Protein AF-A0A5P8WJ81-F1 (afdb_monomer)

Organism: NCBI:txid2653204

Mean predicted aligned error: 10.26 Å

InterPro domains:
  IPR011010 DNA breaking-rejoining enzyme, catalytic core [SSF56349] (66-176)

Foldseek 3Di:
DDDDDDDDDPPLPCPADDLPDQKDFQSNLVADDDPPDPDRIDGLVLQDDPLLSSLLSVVLSVVSVVRPDHPVLNVLLSVLNSLLSVQCCVPPVPDDPQNLALVSLVVSLVVCVVDDLVSSQSSLVSVVVSQVVCCVVVVDNDDPCSDDPVSRDDDDPDDPDDDDPVNVVVVVVVVVVD

Structure (mmCIF, N/CA/C/O backbone):
data_AF-A0A5P8WJ81-F1
#
_entry.id   AF-A0A5P8WJ81-F1
#
loop_
_atom_site.group_PDB
_atom_site.id
_atom_site.type_symbol
_atom_site.label_atom_id
_atom_site.label_alt_id
_atom_site.label_comp_id
_atom_site.label_asym_id
_atom_site.label_entity_id
_atom_site.label_seq_id
_atom_site.pdbx_PDB_ins_code
_atom_site.Cartn_x
_atom_site.Cartn_y
_atom_site.Cartn_z
_atom_site.occupancy
_atom_site.B_iso_or_equiv
_atom_site.auth_seq_id
_atom_site.auth_comp_id
_atom_site.auth_asym_id
_atom_site.auth_atom_id
_atom_site.pdbx_PDB_model_num
ATOM 1 N N . MET A 1 1 ? 57.249 -9.062 -24.973 1.00 36.06 1 MET A N 1
ATOM 2 C CA . MET A 1 1 ? 56.249 -8.240 -25.686 1.00 36.06 1 MET A CA 1
ATOM 3 C C . MET A 1 1 ? 54.893 -8.861 -25.374 1.00 36.06 1 MET A C 1
ATOM 5 O O . MET A 1 1 ? 54.518 -9.829 -26.015 1.00 36.06 1 MET A O 1
ATOM 9 N N . PHE A 1 2 ? 54.262 -8.447 -24.271 1.00 34.97 2 PHE A N 1
ATOM 10 C CA . PHE A 1 2 ? 53.068 -9.109 -23.732 1.00 34.97 2 PHE A CA 1
ATOM 11 C C . PHE A 1 2 ? 51.822 -8.299 -24.086 1.00 34.97 2 PHE A C 1
ATOM 13 O O . PHE A 1 2 ? 51.673 -7.152 -23.674 1.00 34.97 2 PHE A O 1
ATOM 20 N N . THR A 1 3 ? 50.957 -8.906 -24.890 1.00 36.38 3 THR A N 1
ATOM 21 C CA . THR A 1 3 ? 49.630 -8.415 -25.256 1.00 36.38 3 THR A CA 1
ATOM 22 C C . THR A 1 3 ? 48.696 -8.500 -24.050 1.00 36.38 3 THR A C 1
ATOM 24 O O . THR A 1 3 ? 48.378 -9.596 -23.589 1.00 36.38 3 THR A O 1
ATOM 27 N N . PHE A 1 4 ? 48.239 -7.352 -23.548 1.00 34.81 4 PHE A N 1
ATOM 28 C CA . PHE A 1 4 ? 47.121 -7.291 -22.611 1.00 34.81 4 PHE A CA 1
ATOM 29 C C . PHE A 1 4 ? 45.829 -7.615 -23.364 1.00 34.81 4 PHE A C 1
ATOM 31 O O . PHE A 1 4 ? 45.329 -6.804 -24.140 1.00 34.81 4 PHE A O 1
ATOM 38 N N . GLY A 1 5 ? 45.304 -8.820 -23.142 1.00 33.69 5 GLY A N 1
ATOM 39 C CA . GLY A 1 5 ? 43.947 -9.175 -23.533 1.00 33.69 5 GLY A CA 1
ATOM 40 C C . GLY A 1 5 ? 42.957 -8.354 -22.713 1.00 33.69 5 GLY A C 1
ATOM 41 O O . GLY A 1 5 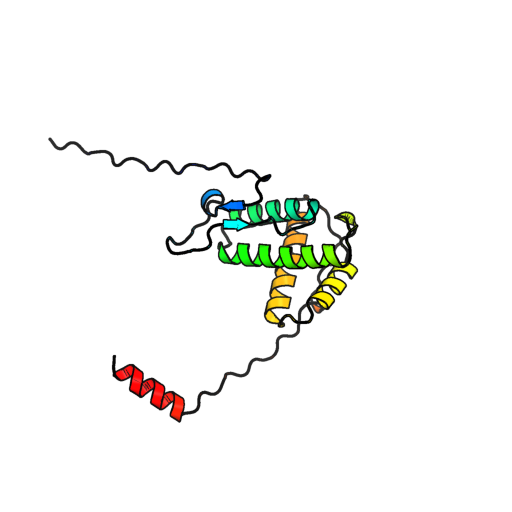? 42.832 -8.548 -21.503 1.00 33.69 5 GLY A O 1
ATOM 42 N N . SER A 1 6 ? 42.281 -7.415 -23.369 1.00 37.66 6 SER A N 1
ATOM 43 C CA . SER A 1 6 ? 41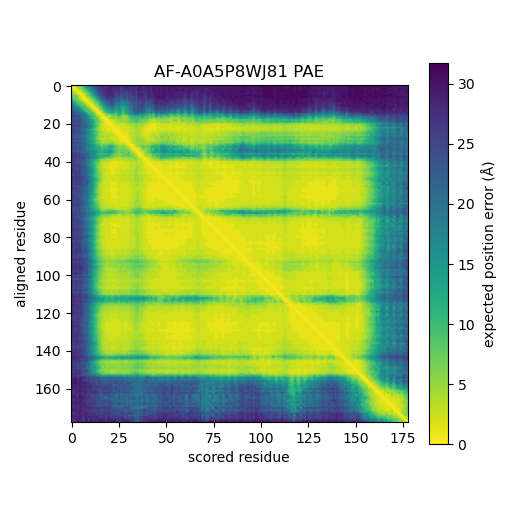.163 -6.669 -22.805 1.00 37.66 6 SER A CA 1
ATOM 44 C C . SER A 1 6 ? 40.056 -7.644 -22.400 1.00 37.66 6 SER A C 1
ATOM 46 O O . SER A 1 6 ? 39.468 -8.318 -23.243 1.00 37.66 6 SER A O 1
ATOM 48 N N . GLN A 1 7 ? 39.785 -7.727 -21.099 1.00 35.91 7 GLN A N 1
ATOM 49 C CA . GLN A 1 7 ? 38.588 -8.382 -20.575 1.00 35.91 7 GLN A CA 1
ATOM 50 C C . GLN A 1 7 ? 37.354 -7.650 -21.130 1.0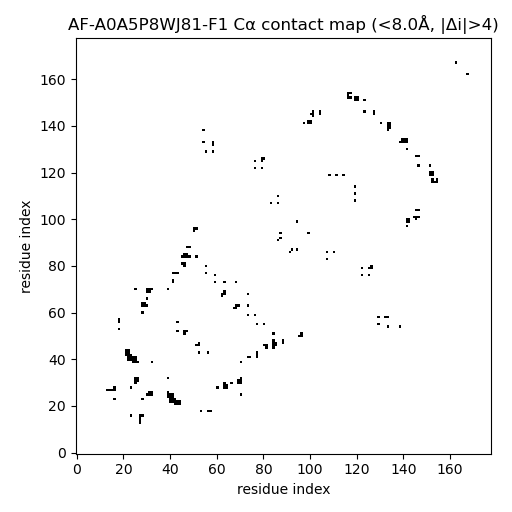0 35.91 7 GLN A C 1
ATOM 52 O O . GLN A 1 7 ? 37.335 -6.415 -21.099 1.00 35.91 7 GLN A O 1
ATOM 57 N N . PRO A 1 8 ? 36.336 -8.353 -21.655 1.00 37.53 8 PRO A N 1
ATOM 58 C CA . PRO A 1 8 ? 35.163 -7.697 -22.203 1.00 37.53 8 PRO A CA 1
ATOM 59 C C . PRO A 1 8 ? 34.405 -6.996 -21.073 1.00 37.53 8 PRO A C 1
ATOM 61 O O . PRO A 1 8 ? 34.017 -7.611 -20.079 1.00 37.53 8 PRO A O 1
ATOM 64 N N . TYR A 1 9 ? 34.198 -5.689 -21.231 1.00 36.31 9 TYR A N 1
ATOM 65 C CA . TYR A 1 9 ? 33.253 -4.936 -20.421 1.00 36.31 9 TYR A CA 1
ATOM 66 C C . TYR A 1 9 ? 31.881 -5.596 -20.578 1.00 36.31 9 TYR A C 1
ATOM 68 O O . TYR A 1 9 ? 31.295 -5.575 -21.660 1.00 36.31 9 TYR A O 1
ATOM 76 N N . ASN A 1 10 ? 31.382 -6.211 -19.504 1.00 34.62 10 ASN A N 1
ATOM 77 C CA . ASN A 1 10 ? 30.009 -6.691 -19.442 1.00 34.62 10 ASN A CA 1
ATOM 78 C C . ASN A 1 10 ? 29.085 -5.484 -19.627 1.00 34.62 10 ASN A C 1
ATOM 80 O O . ASN A 1 10 ? 28.892 -4.689 -18.706 1.00 34.62 10 ASN A O 1
ATOM 84 N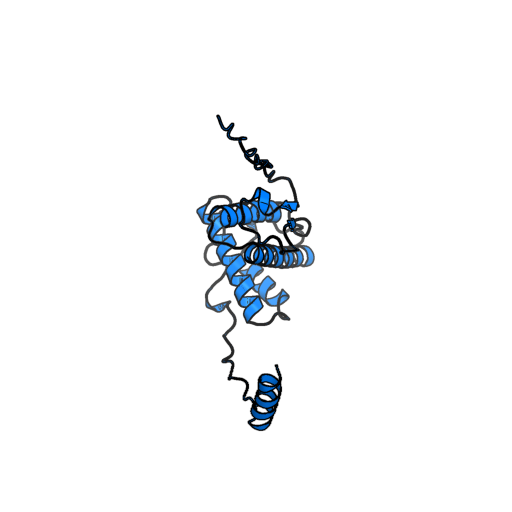 N . TYR A 1 11 ? 28.538 -5.335 -20.832 1.00 38.72 11 TYR A N 1
ATOM 85 C CA . TYR A 1 11 ? 27.450 -4.411 -21.096 1.00 38.72 11 TYR A CA 1
ATOM 86 C C . TYR A 1 11 ? 26.270 -4.842 -20.229 1.00 38.72 11 TYR A C 1
ATOM 88 O O . TYR A 1 11 ? 25.603 -5.839 -20.502 1.00 38.72 11 TYR A O 1
ATOM 96 N N . VAL A 1 12 ? 26.034 -4.103 -19.146 1.00 43.81 12 VAL A N 1
ATOM 97 C CA . VAL A 1 12 ? 24.796 -4.206 -18.379 1.00 43.81 12 VAL A CA 1
ATOM 98 C C . VAL A 1 12 ? 23.693 -3.798 -19.346 1.00 43.81 12 VAL A C 1
ATOM 100 O O . VAL A 1 12 ? 23.570 -2.616 -19.677 1.00 43.81 12 VAL A O 1
ATOM 103 N N . HIS A 1 13 ? 22.947 -4.778 -19.861 1.00 41.50 13 HIS A N 1
ATOM 104 C CA . HIS A 1 13 ? 21.726 -4.525 -20.612 1.00 41.50 13 HIS A CA 1
ATOM 105 C C . HIS A 1 13 ? 20.869 -3.581 -19.768 1.00 41.50 13 HIS A C 1
ATOM 107 O O . HIS A 1 13 ? 20.311 -3.981 -18.746 1.00 41.50 13 HIS A O 1
ATOM 113 N N . HIS A 1 14 ? 20.798 -2.312 -20.173 1.00 44.16 14 HIS A N 1
ATOM 114 C CA . HIS A 1 14 ? 19.806 -1.376 -19.671 1.00 44.16 14 HIS A CA 1
ATOM 115 C C . HIS A 1 14 ? 18.464 -1.848 -20.221 1.00 44.16 14 HIS A C 1
ATOM 117 O O . HIS A 1 14 ? 17.978 -1.358 -21.236 1.00 44.16 14 HIS A O 1
ATOM 123 N N . ASN A 1 15 ? 17.903 -2.873 -19.586 1.00 55.03 15 ASN A N 1
ATOM 124 C CA . ASN A 1 15 ? 16.527 -3.264 -19.805 1.00 55.03 15 ASN A CA 1
ATOM 125 C C . ASN A 1 15 ? 15.679 -2.074 -19.362 1.00 55.03 15 ASN A C 1
ATOM 127 O O . ASN A 1 15 ? 15.545 -1.805 -18.167 1.00 55.03 15 ASN A O 1
ATOM 131 N N . PHE A 1 16 ? 15.186 -1.319 -20.340 1.00 58.72 16 PHE A N 1
ATOM 132 C CA . PHE A 1 16 ? 14.310 -0.187 -20.105 1.00 58.72 16 PHE A CA 1
ATOM 133 C C . PHE A 1 16 ? 13.053 -0.702 -19.409 1.00 58.72 16 PHE A C 1
ATOM 135 O O . PHE A 1 16 ? 12.377 -1.592 -19.922 1.00 58.72 16 PHE A O 1
ATOM 142 N N . LEU A 1 17 ? 12.784 -0.197 -18.208 1.00 76.00 17 LEU A N 1
ATOM 143 C CA . LEU A 1 17 ? 11.589 -0.573 -17.476 1.00 76.00 17 LEU A CA 1
ATOM 144 C C . LEU A 1 17 ? 10.382 0.155 -18.071 1.00 76.00 17 LEU A C 1
ATOM 146 O O . LEU A 1 17 ? 10.326 1.385 -18.009 1.00 76.00 17 LEU A O 1
ATOM 150 N N . ASP A 1 18 ? 9.408 -0.593 -18.584 1.00 80.19 18 ASP A N 1
ATOM 151 C CA . ASP A 1 18 ? 8.112 -0.033 -18.950 1.00 80.19 18 ASP A CA 1
ATOM 152 C C . ASP A 1 18 ? 7.177 -0.024 -17.731 1.00 80.19 18 ASP A C 1
ATOM 154 O O . ASP A 1 18 ? 7.012 -1.013 -17.011 1.00 80.19 18 ASP A O 1
ATOM 158 N N . ILE A 1 19 ? 6.542 1.121 -17.480 1.00 83.56 19 ILE A N 1
ATOM 159 C CA . ILE A 1 19 ? 5.548 1.249 -16.416 1.00 83.56 19 ILE A CA 1
ATOM 160 C C . ILE A 1 19 ? 4.262 0.472 -16.728 1.00 83.56 19 ILE A C 1
ATOM 162 O O . ILE A 1 19 ? 3.486 0.177 -15.813 1.00 83.56 19 ILE A O 1
ATOM 166 N N . SER A 1 20 ? 4.034 0.129 -17.998 1.00 86.38 20 SER A N 1
ATOM 167 C CA . SER A 1 20 ? 2.920 -0.712 -18.427 1.00 86.38 20 SER A CA 1
ATOM 168 C C . SER A 1 20 ? 3.052 -2.150 -17.900 1.00 86.38 20 SER A C 1
ATOM 170 O O . SER A 1 20 ? 2.049 -2.734 -17.490 1.00 86.38 20 SER A O 1
ATOM 172 N N . ASP A 1 21 ? 4.277 -2.664 -17.741 1.00 92.38 21 ASP A N 1
ATOM 173 C CA . ASP A 1 21 ? 4.538 -4.038 -17.300 1.00 92.38 21 ASP A CA 1
ATOM 174 C C . ASP A 1 21 ? 4.115 -4.284 -15.850 1.00 92.38 21 ASP A C 1
ATOM 176 O O . ASP A 1 21 ? 4.454 -3.526 -14.939 1.00 92.38 21 ASP A O 1
ATOM 180 N N . ASP A 1 22 ? 3.397 -5.380 -15.603 1.00 94.75 22 ASP A N 1
ATOM 181 C CA . ASP A 1 22 ? 2.965 -5.784 -14.256 1.00 94.75 22 ASP A CA 1
ATOM 182 C C . ASP A 1 22 ? 4.003 -6.640 -13.514 1.00 94.75 22 ASP A C 1
ATOM 184 O O . ASP A 1 22 ? 3.768 -7.048 -12.372 1.00 94.75 22 ASP A O 1
ATOM 188 N N . VAL A 1 23 ? 5.156 -6.911 -14.129 1.00 94.94 23 VAL A N 1
ATOM 189 C CA . VAL A 1 23 ? 6.251 -7.674 -13.525 1.00 94.94 23 VAL A CA 1
ATOM 190 C C . VAL A 1 23 ? 7.572 -6.977 -13.804 1.00 94.94 23 VAL A C 1
ATOM 192 O O . VAL A 1 23 ? 7.997 -6.887 -14.949 1.00 94.94 23 VAL A O 1
ATOM 195 N N . TRP A 1 24 ? 8.238 -6.526 -12.747 1.00 94.25 24 TRP A N 1
ATOM 196 C CA . TRP A 1 24 ? 9.528 -5.845 -12.826 1.00 94.25 24 TRP A CA 1
ATOM 197 C C . TRP A 1 24 ? 10.622 -6.709 -12.223 1.00 94.25 24 TRP A C 1
ATOM 199 O O . TRP A 1 24 ? 10.435 -7.285 -11.149 1.00 94.25 24 TRP A O 1
ATOM 209 N N . ASP A 1 25 ? 11.772 -6.783 -12.880 1.00 90.50 25 ASP A N 1
ATOM 210 C CA . ASP A 1 25 ? 12.970 -7.375 -12.298 1.00 90.50 25 ASP A CA 1
ATOM 211 C C . ASP A 1 25 ? 13.739 -6.326 -11.484 1.00 90.50 25 ASP A C 1
ATOM 213 O O . ASP A 1 25 ? 13.854 -5.161 -11.864 1.00 90.50 25 ASP A O 1
ATOM 217 N N . ALA A 1 26 ? 14.278 -6.733 -10.342 1.00 88.25 26 ALA A N 1
ATOM 218 C CA . ALA A 1 26 ? 15.080 -5.872 -9.490 1.00 88.25 26 ALA A CA 1
ATOM 219 C C . ALA A 1 26 ? 16.314 -5.292 -10.205 1.00 88.25 26 ALA A C 1
ATOM 221 O O . ALA A 1 26 ? 16.715 -4.171 -9.884 1.00 88.25 26 ALA A O 1
ATOM 222 N N . ASP A 1 27 ? 16.865 -5.997 -11.198 1.00 84.50 27 ASP A N 1
ATOM 223 C CA . ASP A 1 27 ? 17.975 -5.491 -12.014 1.00 84.50 27 ASP A CA 1
ATOM 224 C C . ASP A 1 27 ? 17.554 -4.294 -12.872 1.00 84.50 27 ASP A C 1
ATOM 226 O O . ASP A 1 27 ? 18.296 -3.319 -12.979 1.00 84.50 27 ASP A O 1
ATOM 230 N N . GLN A 1 28 ? 16.329 -4.313 -13.412 1.00 83.88 28 GLN A N 1
ATOM 231 C CA . GLN A 1 28 ? 15.760 -3.194 -14.178 1.00 83.88 28 GLN A CA 1
ATOM 232 C C . GLN A 1 28 ? 15.561 -1.942 -13.311 1.00 83.88 28 GLN A C 1
ATOM 234 O O . GLN A 1 28 ? 15.520 -0.822 -13.817 1.00 83.88 28 GLN A O 1
ATOM 239 N N . LEU A 1 29 ? 15.444 -2.126 -11.994 1.00 84.31 29 LEU A N 1
ATOM 240 C CA . LEU A 1 29 ? 15.318 -1.051 -11.011 1.00 84.31 29 LEU A CA 1
ATOM 241 C C . LEU A 1 29 ? 16.669 -0.578 -10.456 1.00 84.31 29 LEU A C 1
ATOM 243 O O . LEU A 1 29 ? 16.691 0.315 -9.610 1.00 84.31 29 LEU A O 1
ATOM 247 N N . GLY A 1 30 ? 17.787 -1.171 -10.892 1.00 82.56 30 GLY A N 1
ATOM 248 C CA . GLY A 1 30 ? 19.123 -0.849 -10.384 1.00 82.56 30 GLY A CA 1
ATOM 249 C C . GLY A 1 30 ? 19.325 -1.224 -8.911 1.00 82.56 30 GLY A C 1
ATOM 250 O O . GLY A 1 30 ? 20.198 -0.667 -8.241 1.00 82.56 30 GLY A O 1
ATOM 251 N N . LEU A 1 31 ? 18.512 -2.140 -8.377 1.00 84.69 31 LEU A N 1
ATOM 252 C CA . LEU A 1 31 ? 18.608 -2.562 -6.985 1.00 84.69 31 LEU A CA 1
ATOM 253 C C . LEU A 1 31 ? 19.800 -3.500 -6.801 1.00 84.69 31 LEU A C 1
ATOM 255 O O . LEU A 1 31 ? 20.046 -4.399 -7.602 1.00 84.69 31 LEU A O 1
ATOM 259 N N . ARG A 1 32 ? 20.521 -3.343 -5.689 1.00 76.00 32 ARG A N 1
ATOM 260 C CA . ARG A 1 32 ? 21.557 -4.303 -5.298 1.00 76.00 32 ARG A CA 1
ATOM 261 C C . ARG A 1 32 ? 20.888 -5.563 -4.763 1.00 76.00 32 ARG A C 1
ATOM 263 O O . ARG A 1 32 ? 20.323 -5.549 -3.669 1.00 76.00 32 ARG A O 1
ATOM 270 N N . VAL A 1 33 ? 20.952 -6.643 -5.532 1.00 77.25 33 VAL A N 1
ATOM 271 C CA . VAL A 1 33 ? 20.377 -7.941 -5.166 1.00 77.25 33 VAL A CA 1
ATOM 272 C C . VAL A 1 33 ? 21.495 -8.937 -4.891 1.00 77.25 33 VAL A C 1
ATOM 274 O O . VAL A 1 33 ? 22.476 -9.001 -5.626 1.00 77.25 33 VAL A O 1
ATOM 277 N N . ASN A 1 34 ? 21.358 -9.728 -3.825 1.00 74.38 34 ASN A N 1
ATOM 278 C CA . ASN A 1 34 ? 22.274 -10.839 -3.579 1.00 74.38 34 ASN A CA 1
ATOM 279 C C . ASN A 1 34 ? 22.019 -11.948 -4.617 1.00 74.38 34 ASN A C 1
ATOM 281 O O . ASN A 1 34 ? 20.869 -12.318 -4.851 1.00 74.38 34 ASN A O 1
ATOM 285 N N . GLN A 1 35 ? 23.080 -12.523 -5.184 1.00 67.06 35 GLN A N 1
ATOM 286 C CA . GLN A 1 35 ? 23.020 -13.633 -6.144 1.00 67.06 35 GLN A CA 1
ATOM 287 C C . GLN A 1 35 ? 22.178 -14.839 -5.674 1.00 67.06 35 GLN A C 1
ATOM 289 O O . GLN A 1 35 ? 21.606 -15.551 -6.494 1.00 67.06 35 GLN A O 1
ATOM 294 N N . HIS A 1 36 ? 22.048 -15.061 -4.361 1.00 71.94 36 HIS A N 1
ATOM 295 C CA . HIS A 1 36 ? 21.252 -16.158 -3.793 1.00 71.94 36 HIS A CA 1
ATOM 296 C C . HIS A 1 36 ? 19.778 -15.797 -3.537 1.00 71.94 36 HIS A C 1
ATOM 298 O O . HIS A 1 36 ? 18.995 -16.625 -3.061 1.00 71.94 36 HIS A O 1
ATOM 304 N N . GLN A 1 37 ? 19.369 -14.560 -3.821 1.00 73.12 37 GLN A N 1
ATOM 305 C CA . GLN A 1 37 ? 18.017 -14.094 -3.552 1.00 73.12 37 GLN A CA 1
ATOM 306 C C . GLN A 1 37 ? 17.037 -14.640 -4.598 1.00 73.12 37 GLN A C 1
ATOM 308 O O . GLN A 1 37 ? 16.961 -14.164 -5.725 1.00 73.12 37 GLN A O 1
ATOM 313 N N . LYS A 1 38 ? 16.234 -15.634 -4.198 1.00 74.00 38 LYS A N 1
ATOM 314 C CA . LYS A 1 38 ? 15.278 -16.328 -5.086 1.00 74.00 38 LYS A CA 1
ATOM 315 C C . LYS A 1 38 ? 14.154 -15.431 -5.621 1.00 74.00 38 LYS A C 1
ATOM 317 O O . LYS A 1 38 ? 13.607 -15.698 -6.685 1.00 74.00 38 LYS A O 1
ATOM 322 N N . ARG A 1 39 ? 13.766 -14.392 -4.873 1.00 81.44 39 ARG A N 1
ATOM 323 C CA . ARG A 1 39 ? 12.683 -13.466 -5.244 1.00 81.44 39 ARG A CA 1
ATOM 324 C C . ARG A 1 39 ? 13.281 -12.158 -5.745 1.00 81.44 39 ARG A C 1
ATOM 326 O O . ARG A 1 39 ? 13.595 -11.289 -4.942 1.00 81.44 39 ARG A O 1
ATOM 333 N N . ARG A 1 40 ? 13.461 -12.070 -7.065 1.00 89.44 40 ARG A N 1
ATOM 334 C CA . ARG A 1 40 ? 13.993 -10.885 -7.766 1.00 89.44 40 ARG A CA 1
ATOM 335 C C . ARG A 1 40 ? 12.911 -10.045 -8.444 1.00 89.44 40 ARG A C 1
ATOM 337 O O . ARG A 1 40 ? 13.163 -8.908 -8.809 1.00 89.44 40 ARG A O 1
ATOM 344 N N . LYS A 1 41 ? 11.707 -10.604 -8.591 1.00 92.50 41 LYS A N 1
ATOM 345 C CA . LYS A 1 41 ? 10.603 -9.994 -9.334 1.00 92.50 41 LYS A CA 1
ATOM 346 C C . LYS A 1 41 ? 9.609 -9.298 -8.415 1.00 92.50 41 LYS A C 1
ATOM 348 O O . LYS A 1 41 ? 9.123 -9.905 -7.463 1.00 92.50 41 LYS A O 1
ATOM 353 N N . LEU A 1 42 ? 9.240 -8.071 -8.750 1.00 94.62 42 LEU A N 1
ATOM 354 C CA . LEU A 1 42 ? 8.130 -7.328 -8.165 1.00 94.62 42 LEU A CA 1
ATOM 355 C C . LEU A 1 42 ? 6.903 -7.500 -9.070 1.00 94.62 42 LEU A C 1
ATOM 357 O O . LEU A 1 42 ? 6.989 -7.250 -10.266 1.00 94.62 42 LEU A O 1
ATOM 361 N N . VAL A 1 43 ? 5.781 -7.971 -8.518 1.00 96.00 43 VAL A N 1
ATOM 362 C CA . VAL A 1 43 ? 4.583 -8.357 -9.291 1.00 96.00 43 VAL A CA 1
ATOM 363 C C . VAL A 1 43 ? 3.381 -7.526 -8.842 1.00 96.00 43 VAL A C 1
ATOM 365 O O . VAL A 1 43 ? 3.010 -7.570 -7.670 1.00 96.00 43 VAL A O 1
ATOM 368 N N . PHE A 1 44 ? 2.756 -6.817 -9.781 1.00 97.31 44 PHE A N 1
ATOM 369 C CA . PHE A 1 44 ? 1.638 -5.888 -9.570 1.00 97.31 44 PHE A CA 1
ATOM 370 C C . PHE A 1 44 ? 0.276 -6.436 -10.033 1.00 97.31 44 PHE A C 1
ATOM 372 O O . PHE A 1 44 ? -0.744 -5.789 -9.806 1.00 97.31 44 PHE A O 1
ATOM 379 N N . LEU A 1 45 ? 0.246 -7.637 -10.629 1.00 96.56 45 LEU A N 1
ATOM 380 C CA . LEU A 1 45 ? -0.954 -8.287 -11.191 1.00 96.56 45 LEU A CA 1
ATOM 381 C C . LEU A 1 45 ? -2.133 -8.404 -10.208 1.00 96.56 45 LEU A C 1
ATOM 383 O O . LEU A 1 45 ? -3.282 -8.463 -10.626 1.00 96.56 45 LEU A O 1
ATOM 387 N N . TYR A 1 46 ? -1.852 -8.451 -8.904 1.00 96.88 46 TYR A N 1
ATOM 388 C CA . TYR A 1 46 ? -2.866 -8.627 -7.860 1.00 96.88 46 TYR A CA 1
ATOM 389 C C . TYR A 1 46 ? -3.501 -7.315 -7.380 1.00 96.88 46 TYR A C 1
ATOM 391 O O . TYR A 1 46 ? -4.380 -7.350 -6.522 1.00 96.88 46 TYR A O 1
ATOM 399 N N . ILE A 1 47 ? -3.054 -6.167 -7.894 1.00 97.88 47 ILE A N 1
ATOM 400 C CA . ILE A 1 47 ? -3.692 -4.875 -7.640 1.00 97.88 47 ILE A CA 1
ATOM 401 C C . ILE A 1 47 ? -4.800 -4.700 -8.679 1.00 97.88 47 ILE A C 1
ATOM 403 O O . ILE A 1 47 ? -4.528 -4.597 -9.872 1.00 97.88 47 ILE A O 1
ATOM 407 N N . GLN A 1 48 ? -6.044 -4.698 -8.215 1.00 96.75 48 GLN A N 1
ATOM 408 C CA . GLN A 1 48 ? -7.247 -4.816 -9.041 1.00 96.75 48 GLN A CA 1
ATOM 409 C C . GLN A 1 48 ? -7.742 -3.473 -9.581 1.00 96.75 48 GLN A C 1
ATOM 411 O O . GLN A 1 48 ? -8.366 -3.436 -10.633 1.00 96.75 48 GLN A O 1
ATOM 416 N N . GLN A 1 49 ? -7.478 -2.371 -8.876 1.00 96.75 49 GLN A N 1
ATOM 417 C CA . GLN A 1 49 ? -7.848 -1.035 -9.336 1.00 96.75 49 GLN A CA 1
ATOM 418 C C . GLN A 1 49 ? -6.716 -0.456 -10.188 1.00 96.75 49 GLN A C 1
ATOM 420 O O . GLN A 1 49 ? -5.608 -0.256 -9.683 1.00 96.75 49 GLN A O 1
ATOM 425 N N . ASP A 1 50 ? -6.991 -0.135 -11.453 1.00 95.62 50 ASP A N 1
ATOM 426 C CA . ASP A 1 50 ? -5.978 0.380 -12.387 1.00 95.62 50 ASP A CA 1
ATOM 427 C C . ASP A 1 50 ? -5.341 1.683 -11.897 1.00 95.62 50 ASP A C 1
ATOM 429 O O . ASP A 1 50 ? -4.116 1.833 -11.914 1.00 95.62 50 ASP A O 1
ATOM 433 N N . TRP A 1 51 ? -6.158 2.597 -11.365 1.00 96.12 51 TRP A N 1
ATOM 434 C CA . TRP A 1 51 ? -5.675 3.854 -10.792 1.00 96.12 51 TRP A CA 1
ATOM 435 C C . TRP A 1 51 ? -4.694 3.608 -9.633 1.00 96.12 51 TRP A C 1
ATOM 437 O O . TRP A 1 51 ? -3.661 4.277 -9.536 1.00 96.12 51 TRP A O 1
ATOM 447 N N . LEU A 1 52 ? -4.969 2.612 -8.782 1.00 97.38 52 LEU A N 1
ATOM 448 C CA . LEU A 1 52 ? -4.110 2.264 -7.650 1.00 97.38 52 LEU A CA 1
ATOM 449 C C . LEU A 1 52 ? -2.822 1.628 -8.155 1.00 97.38 52 LEU A C 1
ATOM 451 O O . LEU A 1 52 ? -1.739 1.993 -7.703 1.00 97.38 52 LEU A O 1
ATOM 455 N N . LYS A 1 53 ? -2.927 0.710 -9.118 1.00 97.69 53 LYS A N 1
ATOM 456 C CA . LYS A 1 53 ? -1.784 0.017 -9.712 1.00 97.69 53 LYS A CA 1
ATOM 457 C C . LYS A 1 53 ? -0.787 1.008 -10.310 1.00 97.69 53 LYS A C 1
ATOM 459 O O . LYS A 1 53 ? 0.403 0.918 -10.013 1.00 97.69 53 LYS A O 1
ATOM 464 N N . ILE A 1 54 ? -1.264 1.989 -11.078 1.00 96.81 54 ILE A N 1
ATOM 465 C CA . ILE A 1 54 ? -0.422 3.035 -11.678 1.00 96.81 54 ILE A CA 1
ATOM 466 C C . ILE A 1 54 ? 0.315 3.833 -10.594 1.00 96.81 54 ILE A C 1
ATOM 468 O O . ILE A 1 54 ? 1.532 4.016 -10.682 1.00 96.81 54 ILE A O 1
ATOM 472 N N . LEU A 1 55 ? -0.388 4.284 -9.551 1.00 97.69 55 LEU A N 1
ATOM 473 C CA . LEU A 1 55 ? 0.232 5.045 -8.462 1.00 97.69 55 LEU A CA 1
ATOM 474 C C . LEU A 1 55 ? 1.224 4.202 -7.656 1.00 97.69 55 LEU A C 1
ATOM 476 O O . LEU A 1 55 ? 2.298 4.689 -7.309 1.00 97.69 55 LEU A O 1
ATOM 480 N N . VAL A 1 56 ? 0.905 2.935 -7.390 1.00 98.00 56 VAL A N 1
ATOM 481 C CA . VAL A 1 56 ? 1.799 2.010 -6.683 1.00 98.00 56 VAL A CA 1
ATOM 482 C C . VAL A 1 56 ? 3.066 1.759 -7.493 1.00 98.00 56 VAL A C 1
ATOM 484 O O . VAL A 1 56 ? 4.154 1.808 -6.926 1.00 98.00 56 VAL A O 1
ATOM 487 N N . LYS A 1 57 ? 2.972 1.566 -8.813 1.00 97.25 57 LYS A N 1
ATOM 488 C CA . LYS A 1 57 ? 4.151 1.447 -9.684 1.00 97.25 57 LYS A CA 1
ATOM 489 C C . LYS A 1 57 ? 5.027 2.702 -9.623 1.00 97.25 57 LYS A C 1
ATOM 491 O O . LYS A 1 57 ? 6.231 2.587 -9.398 1.00 97.25 57 LYS A O 1
ATOM 496 N N . LYS A 1 58 ? 4.437 3.900 -9.736 1.00 96.31 58 LYS A N 1
ATOM 497 C CA . LYS A 1 58 ? 5.169 5.176 -9.586 1.00 96.31 58 LYS A CA 1
ATOM 498 C C . LYS A 1 58 ? 5.856 5.287 -8.222 1.00 96.31 58 LYS A C 1
ATOM 500 O O . LYS A 1 58 ? 7.031 5.638 -8.154 1.00 96.31 58 LYS A O 1
ATOM 505 N N . PHE A 1 59 ? 5.155 4.926 -7.150 1.00 97.19 59 PHE A N 1
ATOM 506 C CA . PHE A 1 59 ? 5.685 4.923 -5.789 1.00 97.19 59 PHE A CA 1
ATOM 507 C C . PHE A 1 59 ? 6.852 3.942 -5.609 1.00 97.19 59 PHE A C 1
ATOM 509 O O . PHE A 1 59 ? 7.896 4.324 -5.089 1.00 97.19 59 PHE A O 1
ATOM 516 N N . ILE A 1 60 ? 6.719 2.697 -6.078 1.00 96.25 60 ILE A N 1
ATOM 517 C CA . ILE A 1 60 ? 7.788 1.689 -6.001 1.00 96.25 60 ILE A CA 1
ATOM 518 C C . ILE A 1 60 ? 9.012 2.127 -6.804 1.00 96.25 60 ILE A C 1
ATOM 520 O O . ILE A 1 60 ? 10.134 1.988 -6.322 1.00 96.25 60 ILE A O 1
ATOM 524 N N . MET A 1 61 ? 8.805 2.698 -7.991 1.00 94.44 61 MET A N 1
ATOM 525 C CA . MET A 1 61 ? 9.876 3.274 -8.800 1.00 94.44 61 MET A CA 1
ATOM 526 C C . MET A 1 61 ? 10.605 4.405 -8.059 1.00 94.44 61 MET A C 1
ATOM 528 O O . MET A 1 61 ? 11.835 4.427 -8.025 1.00 94.44 61 MET A O 1
ATOM 532 N N . PHE A 1 62 ? 9.860 5.331 -7.453 1.00 94.25 62 PHE A N 1
ATOM 533 C CA . PHE A 1 62 ? 10.420 6.433 -6.670 1.00 94.25 62 PHE A CA 1
ATOM 534 C C . PHE A 1 62 ? 11.251 5.921 -5.485 1.00 94.25 62 PHE A C 1
ATOM 536 O O . PHE A 1 62 ? 12.408 6.309 -5.320 1.00 94.25 62 PHE A O 1
ATOM 543 N N . GLU A 1 63 ? 10.706 4.985 -4.708 1.00 93.56 63 GLU A N 1
ATOM 544 C CA . GLU A 1 63 ? 11.394 4.403 -3.552 1.00 93.56 63 GLU A CA 1
ATOM 545 C C . GLU A 1 63 ? 12.641 3.608 -3.966 1.00 93.56 63 GLU A C 1
ATOM 547 O O . GLU A 1 63 ? 13.668 3.695 -3.291 1.00 93.56 63 GLU A O 1
ATOM 552 N N . ALA A 1 64 ? 12.594 2.882 -5.087 1.00 91.75 64 ALA A N 1
ATOM 553 C CA . ALA A 1 64 ? 13.750 2.168 -5.627 1.00 91.75 64 ALA A CA 1
ATOM 554 C C . ALA A 1 64 ? 14.866 3.137 -6.052 1.00 91.75 64 ALA A C 1
ATOM 556 O O . ALA A 1 64 ? 16.018 2.970 -5.650 1.00 91.75 64 ALA A O 1
ATOM 557 N N . LYS A 1 65 ? 14.518 4.201 -6.788 1.00 90.44 65 LYS A N 1
ATOM 558 C CA . LYS A 1 65 ? 15.469 5.223 -7.255 1.00 90.44 65 LYS A CA 1
ATOM 559 C C . LYS A 1 65 ? 16.048 6.084 -6.136 1.00 90.44 65 LYS A C 1
ATOM 561 O O . LYS A 1 65 ? 17.148 6.602 -6.294 1.00 90.44 65 LYS A O 1
ATOM 566 N N . SER A 1 66 ? 15.365 6.197 -4.995 1.00 87.69 66 SER A N 1
ATOM 567 C CA . SER A 1 66 ? 15.910 6.877 -3.811 1.00 87.69 66 SER A CA 1
ATOM 568 C C . SER A 1 66 ? 17.182 6.209 -3.260 1.00 87.69 66 SER A C 1
ATOM 570 O O . SER A 1 66 ? 17.888 6.805 -2.450 1.00 87.69 66 SER A O 1
ATOM 572 N N . GLY A 1 67 ? 17.456 4.953 -3.641 1.00 77.81 67 GLY A N 1
ATOM 573 C CA . GLY A 1 67 ? 18.623 4.186 -3.196 1.00 77.81 67 GLY A CA 1
ATOM 574 C C . GLY A 1 67 ? 18.557 3.711 -1.739 1.00 77.81 67 GLY A C 1
ATOM 575 O O . GLY A 1 67 ? 19.460 3.018 -1.277 1.00 77.81 67 GLY A O 1
ATOM 576 N N . SER A 1 68 ? 17.494 4.054 -1.006 1.00 78.62 68 SER A N 1
ATOM 577 C CA . SER A 1 68 ? 17.383 3.803 0.437 1.00 78.62 68 SER A CA 1
ATOM 578 C C . SER A 1 68 ? 16.735 2.462 0.798 1.00 78.62 68 SER A C 1
ATOM 580 O O . SER A 1 68 ? 16.812 2.022 1.949 1.00 78.62 68 SER A O 1
ATOM 582 N N . LYS A 1 69 ? 16.065 1.803 -0.155 1.00 84.81 69 LYS A N 1
ATOM 583 C CA . LYS A 1 69 ? 15.241 0.616 0.108 1.00 84.81 69 LYS A CA 1
ATOM 584 C C . LYS A 1 69 ? 15.833 -0.641 -0.507 1.00 84.81 69 LYS A C 1
ATOM 586 O O . LYS A 1 69 ? 16.244 -0.675 -1.660 1.00 84.81 69 LYS A O 1
ATOM 591 N N . GLN A 1 70 ? 15.811 -1.708 0.284 1.00 89.62 70 GLN A N 1
ATOM 592 C CA . GLN A 1 70 ? 16.142 -3.052 -0.171 1.00 89.62 70 GLN A CA 1
ATOM 593 C C . GLN A 1 70 ? 14.938 -3.688 -0.874 1.00 89.62 70 GLN A C 1
ATOM 595 O O . GLN A 1 70 ? 13.785 -3.375 -0.567 1.00 89.62 70 GLN A O 1
ATOM 600 N N . LEU A 1 71 ? 15.201 -4.664 -1.744 1.00 91.19 71 LEU A N 1
ATOM 601 C CA . LEU A 1 71 ? 14.164 -5.380 -2.490 1.00 91.19 71 LEU A CA 1
ATOM 602 C C . LEU A 1 71 ? 13.094 -6.017 -1.583 1.00 91.19 71 LEU A C 1
ATOM 604 O O . LEU A 1 71 ? 11.903 -5.976 -1.888 1.00 91.19 71 LEU A O 1
ATOM 608 N N . GLN A 1 72 ? 13.497 -6.558 -0.430 1.00 91.44 72 GLN A N 1
ATOM 609 C CA . GLN A 1 72 ? 12.567 -7.145 0.539 1.00 91.44 72 GLN A CA 1
ATOM 610 C C . GLN A 1 72 ? 11.560 -6.114 1.077 1.00 91.44 72 GLN A C 1
ATOM 612 O O . GLN A 1 72 ? 10.386 -6.430 1.272 1.00 91.44 72 GLN A O 1
ATOM 617 N N . THR A 1 73 ? 11.986 -4.865 1.267 1.00 93.25 73 THR A N 1
ATOM 618 C CA . THR A 1 73 ? 11.101 -3.776 1.692 1.00 93.25 73 THR A CA 1
ATOM 619 C C . THR A 1 73 ? 10.056 -3.467 0.624 1.00 93.25 73 THR A C 1
ATOM 621 O O . THR A 1 73 ? 8.875 -3.345 0.943 1.00 93.25 73 THR A O 1
ATOM 624 N N . LEU A 1 74 ? 10.453 -3.443 -0.651 1.00 95.19 74 LEU A N 1
ATOM 625 C CA . LEU A 1 74 ? 9.526 -3.237 -1.769 1.00 95.19 74 LEU A CA 1
ATOM 626 C C . LEU A 1 74 ? 8.508 -4.383 -1.887 1.00 95.19 74 LEU A C 1
ATOM 628 O O . LEU A 1 74 ? 7.331 -4.141 -2.149 1.00 95.19 74 LEU A O 1
ATOM 632 N N . HIS A 1 75 ? 8.904 -5.623 -1.587 1.00 95.12 75 HIS A N 1
ATOM 633 C CA . HIS A 1 75 ? 7.952 -6.731 -1.463 1.00 95.12 75 HIS A CA 1
ATOM 634 C C . HIS A 1 75 ? 6.921 -6.510 -0.348 1.00 95.12 75 HIS A C 1
ATOM 636 O O . HIS A 1 75 ? 5.739 -6.806 -0.539 1.00 95.12 75 HIS A O 1
ATOM 642 N N . HIS A 1 76 ? 7.333 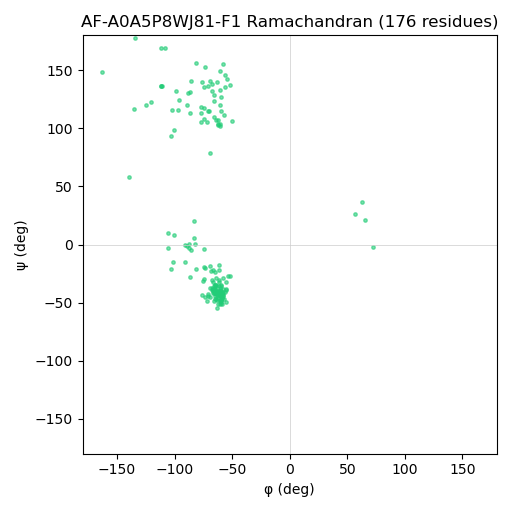-5.984 0.809 1.00 95.44 76 HIS A N 1
ATOM 643 C CA . HIS A 1 76 ? 6.397 -5.647 1.886 1.00 95.44 76 HIS A CA 1
ATOM 644 C C . HIS A 1 76 ? 5.438 -4.521 1.488 1.00 95.44 76 HIS A C 1
ATOM 646 O O . HIS A 1 76 ? 4.261 -4.567 1.861 1.00 95.44 76 HIS A O 1
ATOM 652 N N . TYR A 1 77 ? 5.909 -3.556 0.696 1.00 97.44 77 TYR A N 1
ATOM 653 C CA . TYR A 1 77 ? 5.063 -2.503 0.143 1.00 97.44 77 TYR A CA 1
ATOM 654 C C . TYR A 1 77 ? 3.996 -3.096 -0.782 1.00 97.44 77 TYR A C 1
ATOM 656 O O . TYR A 1 77 ? 2.807 -2.943 -0.514 1.00 97.44 77 TYR A O 1
ATOM 664 N N 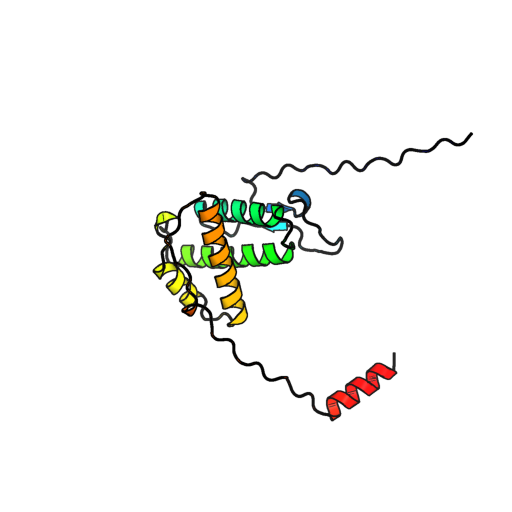. ILE A 1 78 ? 4.396 -3.872 -1.795 1.00 97.75 78 ILE A N 1
ATOM 665 C CA . ILE A 1 78 ? 3.464 -4.523 -2.732 1.00 97.75 78 ILE A CA 1
ATOM 666 C C . ILE A 1 78 ? 2.474 -5.429 -1.996 1.00 97.75 78 ILE A C 1
ATOM 668 O O . ILE A 1 78 ? 1.276 -5.371 -2.250 1.00 97.75 78 ILE A O 1
ATOM 672 N N . SER A 1 79 ? 2.934 -6.218 -1.022 1.00 96.62 79 SER A N 1
ATOM 673 C CA . SER A 1 79 ? 2.038 -7.057 -0.218 1.00 96.62 79 SER A CA 1
ATOM 674 C C . SER A 1 79 ? 1.003 -6.242 0.565 1.00 96.62 79 SER A C 1
ATOM 676 O O . SER A 1 79 ? -0.107 -6.730 0.787 1.00 96.62 79 SER A O 1
ATOM 678 N N . THR A 1 80 ? 1.351 -5.028 0.998 1.00 97.31 80 THR A N 1
ATOM 679 C CA . THR A 1 80 ? 0.416 -4.115 1.665 1.00 97.31 80 THR A CA 1
ATOM 680 C C . THR A 1 80 ? -0.629 -3.605 0.679 1.00 97.31 80 THR A C 1
ATOM 682 O O . THR A 1 80 ? -1.818 -3.655 0.991 1.00 97.31 80 THR A O 1
ATOM 685 N N . PHE A 1 81 ? -0.213 -3.203 -0.524 1.00 98.31 81 PHE A N 1
ATOM 686 C CA . PHE A 1 81 ? -1.129 -2.735 -1.565 1.00 98.31 81 PHE A CA 1
ATOM 687 C C . PHE A 1 81 ? -2.041 -3.831 -2.102 1.00 98.31 81 PHE A C 1
ATOM 689 O O . PHE A 1 81 ? -3.220 -3.568 -2.281 1.00 98.31 81 PHE A O 1
ATOM 696 N N . ASN A 1 82 ? -1.564 -5.068 -2.253 1.00 97.56 82 ASN A N 1
ATOM 697 C CA . ASN A 1 82 ? -2.426 -6.198 -2.616 1.00 97.56 82 ASN A CA 1
ATOM 698 C C . ASN A 1 82 ? -3.538 -6.398 -1.578 1.00 97.56 82 ASN A C 1
ATOM 700 O O . ASN A 1 82 ? -4.689 -6.635 -1.928 1.00 97.56 82 ASN A O 1
ATOM 704 N N . SER A 1 83 ? -3.214 -6.267 -0.287 1.00 96.38 83 SER A N 1
ATOM 705 C CA . SER A 1 83 ? -4.224 -6.388 0.765 1.00 96.38 83 SER A CA 1
ATOM 706 C C . SER A 1 83 ? -5.218 -5.229 0.777 1.00 96.38 83 SER A C 1
ATOM 708 O O . SER A 1 83 ? -6.383 -5.461 1.083 1.00 96.38 83 SER A O 1
ATOM 710 N N . PHE A 1 84 ? -4.764 -4.005 0.505 1.00 97.50 84 PHE A N 1
ATOM 711 C CA . PHE A 1 84 ? -5.627 -2.827 0.440 1.00 97.50 84 PHE A CA 1
ATOM 712 C C . PHE A 1 84 ? -6.520 -2.851 -0.806 1.00 97.50 84 PHE A C 1
ATOM 714 O O . PHE A 1 84 ? -7.716 -2.608 -0.713 1.00 97.50 84 PHE A O 1
ATOM 721 N N . SER A 1 85 ? -5.949 -3.232 -1.949 1.00 97.81 85 SER A N 1
ATOM 722 C CA . SER A 1 85 ? -6.653 -3.397 -3.219 1.00 97.81 85 SER A CA 1
ATOM 723 C C . SER A 1 85 ? -7.748 -4.452 -3.129 1.00 97.81 85 SER A C 1
ATOM 725 O O . SER A 1 85 ? -8.868 -4.201 -3.565 1.00 97.81 85 SER A O 1
ATOM 727 N N . ARG A 1 86 ? -7.449 -5.587 -2.485 1.00 97.25 86 ARG A N 1
ATOM 728 C CA . ARG A 1 86 ? -8.433 -6.634 -2.211 1.00 97.25 86 ARG A CA 1
ATOM 729 C C . ARG A 1 86 ? -9.590 -6.128 -1.351 1.00 97.25 86 ARG A C 1
ATOM 731 O O . ARG A 1 86 ? -10.735 -6.340 -1.715 1.00 97.25 86 ARG A O 1
ATOM 738 N N . PHE A 1 87 ? -9.287 -5.446 -0.246 1.00 97.19 87 PHE A N 1
ATOM 739 C CA . PHE A 1 87 ? -10.306 -4.845 0.622 1.00 97.19 87 PHE A CA 1
ATOM 740 C C . PHE A 1 87 ? -11.229 -3.905 -0.160 1.00 97.19 87 PHE A C 1
ATOM 742 O O . PHE A 1 87 ? -12.446 -4.024 -0.093 1.00 97.19 87 PHE A O 1
ATOM 749 N N . ILE A 1 88 ? -10.643 -3.000 -0.944 1.00 97.38 88 ILE A N 1
ATOM 750 C CA . ILE A 1 88 ? -11.409 -2.082 -1.782 1.00 97.38 88 ILE A CA 1
ATOM 751 C C . ILE A 1 88 ? -12.262 -2.844 -2.798 1.00 97.38 88 ILE A C 1
ATOM 753 O O . ILE A 1 88 ? -13.412 -2.493 -3.011 1.00 97.38 88 ILE A O 1
ATOM 757 N N . HIS A 1 89 ? -11.710 -3.866 -3.447 1.00 97.06 89 HIS A N 1
ATOM 758 C CA . HIS A 1 89 ? -12.443 -4.617 -4.457 1.00 97.06 89 HIS A CA 1
ATOM 759 C C . HIS A 1 89 ? -13.653 -5.353 -3.874 1.00 97.06 89 HIS A C 1
ATOM 761 O O . HIS A 1 89 ? -14.701 -5.387 -4.511 1.00 97.06 89 HIS A O 1
ATOM 767 N N . GLU A 1 90 ? -13.496 -5.940 -2.685 1.00 96.00 90 GLU A N 1
ATOM 768 C CA . GLU A 1 90 ? -14.545 -6.701 -2.004 1.00 96.00 90 GLU A CA 1
ATOM 769 C C . GLU A 1 90 ? -15.634 -5.775 -1.428 1.00 96.00 90 GLU A C 1
ATOM 771 O O . GLU A 1 90 ? -16.817 -6.028 -1.650 1.00 96.00 90 GLU A O 1
ATOM 776 N N . ASP A 1 91 ? -15.252 -4.675 -0.767 1.00 96.44 91 ASP A N 1
ATOM 777 C CA . ASP A 1 91 ? -16.190 -3.852 0.014 1.00 96.44 91 ASP A CA 1
ATOM 778 C C . ASP A 1 91 ? -16.605 -2.539 -0.688 1.00 96.44 91 ASP A C 1
ATOM 780 O O . ASP A 1 91 ? -17.639 -1.957 -0.359 1.00 96.44 91 ASP A O 1
ATOM 784 N N . TYR A 1 92 ? -15.820 -2.055 -1.659 1.00 96.44 92 TYR A N 1
ATOM 785 C CA . TYR A 1 92 ? -16.015 -0.774 -2.360 1.00 96.44 92 TYR A CA 1
ATOM 786 C C . TYR A 1 92 ? -15.729 -0.888 -3.875 1.00 96.44 92 TYR A C 1
ATOM 788 O O . TYR A 1 92 ? -14.884 -0.161 -4.408 1.00 96.44 92 TYR A O 1
ATOM 796 N N . PRO A 1 93 ? -16.421 -1.771 -4.618 1.00 93.19 93 PRO A N 1
ATOM 797 C CA . PRO A 1 93 ? -16.067 -2.107 -6.003 1.00 93.19 93 PRO A CA 1
ATOM 798 C C . PRO A 1 93 ? -16.117 -0.925 -6.986 1.00 93.19 93 PRO A C 1
ATOM 800 O O . PRO A 1 93 ? -15.471 -0.980 -8.027 1.00 93.19 93 PRO A O 1
ATOM 803 N N . GLN A 1 94 ? -16.867 0.134 -6.662 1.00 94.12 94 GLN A N 1
ATOM 804 C CA . GLN A 1 94 ? -17.022 1.336 -7.494 1.00 94.12 94 GLN A CA 1
ATOM 805 C C . GLN A 1 94 ? -16.164 2.519 -7.027 1.00 94.12 94 GLN A C 1
ATOM 807 O O . GLN A 1 94 ? -16.340 3.634 -7.514 1.00 94.12 94 GLN A O 1
ATOM 812 N N . ILE A 1 95 ? -15.266 2.307 -6.059 1.00 95.62 95 ILE A N 1
ATOM 813 C CA . ILE A 1 95 ? -14.451 3.392 -5.521 1.00 95.62 95 ILE A CA 1
ATOM 814 C C . ILE A 1 95 ? -13.462 3.907 -6.564 1.00 95.62 95 ILE A C 1
ATOM 816 O O . ILE A 1 95 ? -12.772 3.146 -7.255 1.00 95.62 95 ILE A O 1
ATOM 820 N N . ASN A 1 96 ? -13.324 5.222 -6.608 1.00 94.69 96 ASN A N 1
ATOM 821 C CA . ASN A 1 96 ? -12.320 5.899 -7.400 1.00 94.69 96 ASN A CA 1
ATOM 822 C C . ASN A 1 96 ? -11.276 6.558 -6.505 1.00 94.69 96 ASN A C 1
ATOM 824 O O . ASN A 1 96 ? -11.417 6.688 -5.290 1.00 94.69 96 ASN A O 1
ATOM 828 N N . LEU A 1 97 ? -10.200 7.012 -7.140 1.00 94.06 97 LEU A N 1
ATOM 829 C CA . LEU A 1 97 ? -9.093 7.682 -6.466 1.00 94.06 97 LEU A CA 1
ATOM 830 C C . LEU A 1 97 ? -9.538 8.905 -5.632 1.00 94.06 97 LEU A C 1
ATOM 832 O O . LEU A 1 97 ? -8.953 9.174 -4.586 1.00 94.06 97 LEU A O 1
ATOM 836 N N . ALA A 1 98 ? -10.580 9.621 -6.066 1.00 94.56 98 ALA A N 1
ATOM 837 C CA . ALA A 1 98 ? -11.119 10.786 -5.358 1.00 94.56 98 ALA A CA 1
ATOM 838 C C . ALA A 1 98 ? -11.906 10.436 -4.084 1.00 94.56 98 ALA A C 1
ATOM 840 O O . ALA A 1 98 ? -12.045 11.281 -3.202 1.00 94.56 98 ALA A O 1
ATOM 841 N N . ASP A 1 99 ? -12.372 9.195 -3.960 1.00 95.19 99 ASP A N 1
ATOM 842 C CA . ASP A 1 99 ? -13.185 8.742 -2.830 1.00 95.19 99 ASP A CA 1
ATOM 843 C C . ASP A 1 99 ? -12.321 8.280 -1.643 1.00 95.19 99 ASP A C 1
ATOM 845 O O . ASP A 1 99 ? -12.838 7.955 -0.571 1.00 95.19 99 ASP A O 1
ATOM 849 N N . ILE A 1 100 ? -10.990 8.253 -1.806 1.00 96.44 100 ILE A N 1
ATOM 850 C CA . ILE A 1 100 ? -10.056 7.907 -0.733 1.00 96.44 100 ILE A CA 1
ATOM 851 C C . ILE A 1 100 ? -10.144 8.958 0.371 1.00 96.44 100 ILE A C 1
ATOM 853 O O . ILE A 1 100 ? -9.646 10.078 0.259 1.00 96.44 100 ILE A O 1
ATOM 857 N N . ASN A 1 101 ? -10.751 8.552 1.478 1.00 95.75 101 ASN A N 1
ATOM 858 C CA . ASN A 1 101 ? -10.995 9.396 2.630 1.00 95.75 101 ASN A CA 1
ATOM 859 C C . ASN A 1 101 ? -10.629 8.663 3.929 1.00 95.75 101 ASN A C 1
ATOM 861 O O . ASN A 1 101 ? -10.209 7.503 3.939 1.00 95.75 101 ASN A O 1
ATOM 865 N N . ARG A 1 102 ? -10.769 9.360 5.058 1.00 94.75 102 ARG A N 1
ATOM 866 C CA . ARG A 1 102 ? -10.424 8.805 6.370 1.00 94.75 102 ARG A CA 1
ATOM 867 C C . ARG A 1 102 ? -11.298 7.607 6.762 1.00 94.75 102 ARG A C 1
ATOM 869 O O . ARG A 1 102 ? -10.805 6.688 7.412 1.00 94.75 102 ARG A O 1
ATOM 876 N N . GLU A 1 103 ? -12.573 7.616 6.390 1.00 95.12 103 GLU A N 1
ATOM 877 C CA . GLU A 1 103 ? -13.508 6.534 6.705 1.00 95.12 103 GLU A CA 1
ATOM 878 C C . GLU A 1 103 ? -13.075 5.218 6.050 1.00 95.12 103 GLU A C 1
ATOM 880 O O . GLU A 1 103 ? -12.986 4.194 6.727 1.00 95.12 103 GLU A O 1
ATOM 885 N N . LEU A 1 104 ? -12.657 5.262 4.782 1.00 96.25 104 LEU A N 1
ATOM 886 C CA . LEU A 1 104 ? -12.114 4.104 4.075 1.00 96.25 104 LEU A CA 1
ATOM 887 C C . LEU A 1 104 ? -10.916 3.483 4.810 1.00 96.25 104 LEU A C 1
ATOM 889 O O . LEU A 1 104 ? -10.808 2.261 4.911 1.00 96.25 104 LEU A O 1
ATOM 893 N N . ILE A 1 105 ? -10.019 4.311 5.354 1.00 95.31 105 ILE A N 1
ATOM 894 C CA . ILE A 1 105 ? -8.855 3.837 6.115 1.00 95.31 105 ILE A CA 1
ATOM 895 C C . ILE A 1 105 ? -9.285 3.156 7.419 1.00 95.31 105 ILE A C 1
ATOM 897 O O . ILE A 1 105 ? -8.749 2.099 7.757 1.00 95.31 105 ILE A O 1
ATOM 901 N N . ILE A 1 106 ? -10.268 3.704 8.138 1.00 93.62 106 ILE A N 1
ATOM 902 C CA . ILE A 1 106 ? -10.830 3.066 9.342 1.00 93.62 106 ILE A CA 1
ATOM 903 C C . ILE A 1 106 ? -11.458 1.713 8.991 1.00 93.62 106 ILE A C 1
ATOM 905 O O . ILE A 1 106 ? -11.239 0.718 9.694 1.00 93.62 106 ILE A O 1
ATOM 909 N N . ASN A 1 107 ? -12.180 1.649 7.876 1.00 95.38 107 ASN A N 1
ATOM 910 C CA . ASN A 1 107 ? -12.816 0.423 7.413 1.00 95.38 107 ASN A CA 1
ATOM 911 C C . ASN A 1 107 ? -11.761 -0.617 7.007 1.00 95.38 107 ASN A C 1
ATOM 913 O O . ASN A 1 107 ? -11.846 -1.766 7.438 1.00 95.38 107 ASN A O 1
ATOM 917 N N . TYR A 1 108 ? -10.672 -0.207 6.349 1.00 95.06 108 TYR A N 1
ATOM 918 C CA . TYR A 1 108 ? -9.533 -1.088 6.069 1.00 95.06 108 TYR A CA 1
ATOM 919 C C . TYR A 1 108 ? -8.874 -1.638 7.347 1.00 95.06 108 TYR A C 1
ATOM 921 O O . TYR A 1 108 ? -8.451 -2.801 7.406 1.00 95.06 108 TYR A O 1
ATOM 929 N N . LEU A 1 109 ? -8.780 -0.820 8.401 1.00 90.12 109 LEU A N 1
ATOM 930 C CA . LEU A 1 109 ? -8.238 -1.256 9.690 1.00 90.12 109 LEU A CA 1
ATOM 931 C C . LEU A 1 109 ? -9.126 -2.277 10.392 1.00 90.12 109 LEU A C 1
ATOM 933 O O . LEU A 1 109 ? -8.591 -3.117 11.127 1.00 90.12 109 LEU A O 1
ATOM 937 N N . SER A 1 110 ? -10.435 -2.194 10.164 1.00 90.88 110 SER A N 1
ATOM 938 C CA . SER A 1 110 ? -11.431 -3.146 10.650 1.00 90.88 110 SER A CA 1
ATOM 939 C C . SER A 1 110 ? -11.397 -4.436 9.831 1.00 90.88 110 SER A C 1
ATOM 941 O O . SER A 1 110 ? -11.321 -5.513 10.412 1.00 90.88 110 SER A O 1
ATOM 943 N N . TYR A 1 111 ? -11.293 -4.345 8.503 1.00 91.75 111 TYR A N 1
ATOM 944 C CA . TYR A 1 111 ? -11.070 -5.489 7.609 1.00 91.75 111 TYR A CA 1
ATOM 945 C C . TYR A 1 111 ? -9.809 -6.285 7.998 1.00 91.75 111 TYR A C 1
ATOM 947 O O . TYR A 1 111 ? -9.790 -7.514 8.035 1.00 91.75 111 TYR A O 1
ATOM 955 N N . SER A 1 112 ? -8.751 -5.580 8.403 1.00 83.25 112 SER A N 1
ATOM 956 C CA . SER A 1 112 ? -7.461 -6.159 8.796 1.00 83.25 112 SER A CA 1
ATOM 957 C C . SER A 1 112 ? -7.394 -6.664 10.254 1.00 83.25 112 SER A C 1
ATOM 959 O O . SER A 1 112 ? -6.295 -6.796 10.800 1.00 83.25 112 SER A O 1
ATOM 961 N N . TYR A 1 113 ? -8.520 -6.945 10.922 1.00 77.38 113 TYR A N 1
ATOM 962 C CA . TYR A 1 113 ? -8.555 -7.230 12.369 1.00 77.38 113 TYR A CA 1
ATOM 963 C C . TYR A 1 113 ? -7.748 -8.459 12.817 1.00 77.38 113 TYR A C 1
ATOM 965 O O . TYR A 1 113 ? -7.217 -8.468 13.926 1.00 77.38 113 TYR A O 1
ATOM 973 N N . LYS A 1 114 ? -7.609 -9.487 11.967 1.00 81.00 114 LYS A N 1
ATOM 974 C CA . LYS A 1 114 ? -6.857 -10.719 12.295 1.00 81.00 114 LYS A CA 1
ATOM 975 C C . LYS A 1 114 ? -5.336 -10.536 12.270 1.00 81.00 114 LYS A C 1
ATOM 977 O O . LYS A 1 114 ? -4.587 -11.468 12.555 1.00 81.00 114 LYS A O 1
ATOM 982 N N . ILE A 1 115 ? -4.857 -9.356 11.887 1.00 84.56 115 ILE A N 1
ATOM 983 C CA . ILE A 1 115 ? -3.438 -9.081 11.699 1.00 84.56 115 ILE A CA 1
ATOM 984 C C . ILE A 1 115 ? -2.824 -8.607 13.015 1.00 84.56 115 ILE A C 1
ATOM 986 O O . ILE A 1 115 ? -3.316 -7.679 13.654 1.00 84.56 115 ILE A O 1
ATOM 990 N N . GLY A 1 116 ? -1.698 -9.211 13.401 1.00 88.06 116 GLY A N 1
ATOM 991 C CA . GLY A 1 116 ? -0.973 -8.817 14.608 1.00 88.06 116 GLY A CA 1
ATOM 992 C C . GLY A 1 116 ? -0.547 -7.335 14.603 1.00 88.06 116 GLY A C 1
ATOM 993 O O . GLY A 1 116 ? -0.322 -6.745 13.540 1.00 88.06 116 GLY A O 1
ATOM 994 N N . PRO A 1 117 ? -0.351 -6.718 15.783 1.00 88.25 117 PRO A N 1
ATOM 995 C CA . PRO A 1 117 ? -0.142 -5.273 15.919 1.00 88.25 117 PRO A CA 1
ATOM 996 C C . PRO A 1 117 ? 1.091 -4.752 15.164 1.00 88.25 117 PRO A C 1
ATOM 998 O O . PRO A 1 117 ? 1.066 -3.657 14.609 1.00 88.25 117 PRO A O 1
ATOM 1001 N N . SER A 1 118 ? 2.167 -5.539 15.088 1.00 89.06 118 SER A N 1
ATOM 1002 C CA . SER A 1 118 ? 3.372 -5.166 14.332 1.00 89.06 118 SER A CA 1
ATOM 1003 C C . SER A 1 118 ? 3.096 -5.061 12.827 1.00 89.06 118 SER A C 1
ATOM 1005 O O . SER A 1 118 ? 3.423 -4.049 12.208 1.00 89.06 118 SER A O 1
ATOM 1007 N N . GLN A 1 119 ? 2.403 -6.051 12.262 1.00 89.69 119 GLN A N 1
ATOM 1008 C CA . GLN A 1 119 ? 2.038 -6.071 10.848 1.00 89.69 119 GLN A CA 1
ATOM 1009 C C . GLN A 1 119 ? 1.034 -4.957 10.512 1.00 89.69 119 GLN A C 1
ATOM 1011 O O . GLN A 1 119 ? 1.175 -4.299 9.483 1.00 89.69 119 GLN A O 1
ATOM 1016 N N . LYS A 1 120 ? 0.064 -4.684 11.399 1.00 91.50 120 LYS A N 1
ATOM 1017 C CA . LYS A 1 120 ? -0.881 -3.564 11.247 1.00 91.50 120 LYS A CA 1
ATOM 1018 C C . LYS A 1 120 ? -0.156 -2.213 11.245 1.00 91.50 120 LYS A C 1
ATOM 1020 O O . LYS A 1 120 ? -0.389 -1.401 10.355 1.00 91.50 120 LYS A O 1
ATOM 1025 N N . ARG A 1 121 ? 0.784 -2.000 12.177 1.00 93.00 121 ARG A N 1
ATOM 1026 C CA . ARG A 1 121 ? 1.638 -0.798 12.218 1.00 93.00 121 ARG A CA 1
ATOM 1027 C C . ARG A 1 121 ? 2.457 -0.633 10.938 1.00 93.00 121 ARG A C 1
ATOM 1029 O O . ARG A 1 121 ? 2.497 0.468 10.400 1.00 93.00 121 ARG A O 1
ATOM 1036 N N . MET A 1 122 ? 3.086 -1.704 10.453 1.00 93.81 122 MET A N 1
ATOM 1037 C CA . MET A 1 122 ? 3.868 -1.676 9.214 1.00 93.81 122 MET A CA 1
ATOM 1038 C C . MET A 1 122 ? 2.997 -1.266 8.021 1.00 93.81 122 MET A C 1
ATOM 1040 O O . MET A 1 122 ? 3.348 -0.335 7.305 1.00 93.81 122 MET A O 1
ATOM 1044 N N . ARG A 1 123 ? 1.836 -1.909 7.841 1.00 94.62 123 ARG A N 1
ATOM 1045 C CA . ARG A 1 123 ? 0.909 -1.605 6.741 1.00 94.62 123 ARG A CA 1
ATOM 1046 C C . ARG A 1 123 ? 0.411 -0.160 6.779 1.00 94.62 123 ARG A C 1
ATOM 1048 O O . ARG A 1 123 ? 0.403 0.496 5.745 1.00 94.62 123 ARG A O 1
ATOM 1055 N N . LEU A 1 124 ? 0.061 0.349 7.963 1.00 94.81 124 LEU A N 1
ATOM 1056 C CA . LEU A 1 124 ? -0.300 1.758 8.144 1.00 94.81 124 LEU A CA 1
ATOM 1057 C C . LEU A 1 124 ? 0.851 2.701 7.794 1.00 94.81 124 LEU A C 1
ATOM 1059 O O . LEU A 1 124 ? 0.637 3.698 7.117 1.00 94.81 124 LEU A O 1
ATOM 1063 N N . GLY A 1 125 ? 2.072 2.390 8.233 1.00 95.56 125 GLY A N 1
ATOM 1064 C CA . GLY A 1 125 ? 3.255 3.177 7.884 1.00 95.56 125 GLY A CA 1
ATOM 1065 C C . GLY A 1 125 ? 3.483 3.246 6.374 1.00 95.56 125 GLY A C 1
ATOM 1066 O O . GLY A 1 125 ? 3.742 4.321 5.848 1.00 95.56 125 GLY A O 1
ATOM 1067 N N . ILE A 1 126 ? 3.317 2.120 5.677 1.00 97.06 126 ILE A N 1
ATOM 1068 C CA . ILE A 1 126 ? 3.459 2.037 4.218 1.00 97.06 126 ILE A CA 1
ATOM 1069 C C . ILE A 1 126 ? 2.377 2.858 3.509 1.00 97.06 126 ILE A C 1
A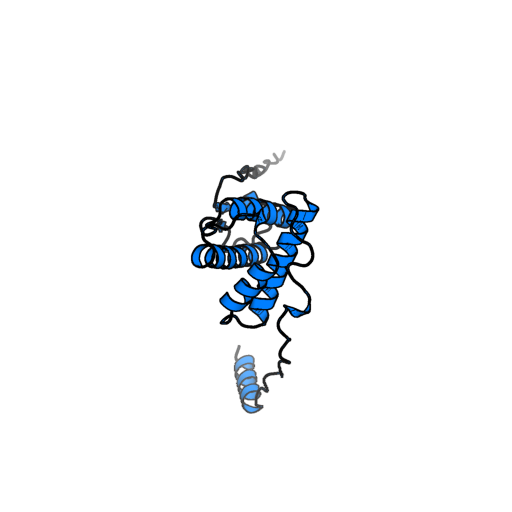TOM 1071 O O . ILE A 1 126 ? 2.707 3.644 2.628 1.00 97.06 126 ILE A O 1
ATOM 1075 N N . LEU A 1 127 ? 1.104 2.711 3.894 1.00 97.25 127 LEU A N 1
ATOM 1076 C CA . LEU A 1 127 ? 0.013 3.492 3.297 1.00 97.25 127 LEU A CA 1
ATOM 1077 C C . LEU A 1 127 ? 0.183 4.992 3.554 1.00 97.25 127 LEU A C 1
ATOM 1079 O O . LEU A 1 127 ? -0.024 5.794 2.650 1.00 97.25 127 LEU A O 1
ATOM 1083 N N . LYS A 1 128 ? 0.611 5.372 4.763 1.00 97.00 128 LYS A N 1
ATOM 1084 C CA . LYS A 1 128 ? 0.882 6.769 5.107 1.00 97.00 128 LYS A CA 1
ATOM 1085 C C . LYS A 1 128 ? 1.981 7.352 4.220 1.00 97.00 128 LYS A C 1
ATOM 1087 O O . LYS A 1 128 ? 1.755 8.374 3.583 1.00 97.00 128 LYS A O 1
ATOM 1092 N N . LEU A 1 129 ? 3.118 6.659 4.130 1.00 96.44 129 LEU A N 1
ATOM 1093 C CA . LEU A 1 129 ? 4.230 7.055 3.267 1.00 96.44 129 LEU A CA 1
ATOM 1094 C C . LEU A 1 129 ? 3.791 7.166 1.801 1.00 96.44 129 LEU A C 1
ATOM 1096 O O . LEU A 1 129 ? 4.154 8.114 1.117 1.00 96.44 129 LEU A O 1
ATOM 1100 N N . PHE A 1 130 ? 2.979 6.225 1.322 1.00 97.62 130 PHE A N 1
ATOM 1101 C CA . PHE A 1 130 ? 2.432 6.260 -0.029 1.00 97.62 130 PHE A CA 1
ATOM 1102 C C . PHE A 1 130 ? 1.601 7.519 -0.292 1.00 97.62 130 PHE A C 1
ATOM 1104 O O . PHE A 1 130 ? 1.867 8.220 -1.265 1.00 97.62 130 PHE A O 1
ATOM 1111 N N . PHE A 1 131 ? 0.634 7.838 0.573 1.00 97.00 131 PHE A N 1
ATOM 1112 C CA . PHE A 1 131 ? -0.203 9.030 0.404 1.00 97.00 131 PHE A CA 1
ATOM 1113 C C . PHE A 1 131 ? 0.622 10.322 0.441 1.00 97.00 131 PHE A C 1
ATOM 1115 O O . PHE A 1 131 ? 0.390 11.222 -0.368 1.00 97.00 131 PHE A O 1
ATOM 1122 N N . GLU A 1 132 ? 1.617 10.393 1.326 1.00 95.81 132 GLU A N 1
ATOM 1123 C CA . GLU A 1 132 ? 2.549 11.520 1.417 1.00 95.81 132 GLU A CA 1
ATOM 1124 C C . GLU A 1 132 ? 3.370 11.675 0.130 1.00 95.81 132 GLU A C 1
ATOM 1126 O O . GLU A 1 132 ? 3.379 12.753 -0.459 1.00 95.81 132 GLU A O 1
ATOM 1131 N N . ILE A 1 133 ? 4.000 10.604 -0.363 1.00 96.56 133 ILE A N 1
ATOM 1132 C CA . ILE A 1 133 ? 4.828 10.644 -1.579 1.00 96.56 133 ILE A CA 1
ATOM 1133 C C . ILE A 1 133 ? 3.997 10.961 -2.823 1.00 96.56 133 ILE A C 1
ATOM 1135 O O . ILE A 1 133 ? 4.433 11.768 -3.644 1.00 96.56 133 ILE A O 1
ATOM 1139 N N . VAL A 1 134 ? 2.801 10.383 -2.959 1.00 97.19 134 VAL A N 1
ATOM 1140 C CA . VAL A 1 134 ? 1.884 10.675 -4.074 1.00 97.19 134 VAL A CA 1
ATOM 1141 C C . VAL A 1 134 ? 1.492 12.156 -4.089 1.00 97.19 134 VAL A C 1
ATOM 1143 O O . VAL A 1 134 ? 1.468 12.763 -5.162 1.00 97.19 134 VAL A O 1
ATOM 1146 N N . THR A 1 135 ? 1.263 12.741 -2.909 1.00 96.00 135 THR A N 1
ATOM 1147 C CA . THR A 1 135 ? 0.909 14.159 -2.750 1.00 96.00 135 THR A CA 1
ATOM 1148 C C . THR A 1 135 ? 2.101 15.078 -3.020 1.00 96.00 135 THR A C 1
ATOM 1150 O O . THR A 1 135 ? 1.989 16.007 -3.816 1.00 96.00 135 THR A O 1
ATOM 1153 N N . ILE A 1 136 ? 3.270 14.796 -2.431 1.00 95.50 136 ILE A N 1
ATOM 1154 C CA . ILE A 1 136 ? 4.503 15.588 -2.610 1.00 95.50 136 ILE A CA 1
ATOM 1155 C C . ILE A 1 136 ? 4.949 15.607 -4.076 1.00 95.50 136 ILE A C 1
ATOM 1157 O O . ILE A 1 136 ? 5.370 16.645 -4.577 1.00 95.50 136 ILE A O 1
ATOM 1161 N N . ASN A 1 137 ? 4.828 14.478 -4.780 1.00 96.56 137 ASN A N 1
ATOM 1162 C CA . ASN A 1 137 ? 5.165 14.380 -6.203 1.00 96.56 137 ASN A CA 1
ATOM 1163 C C . ASN A 1 137 ? 4.030 14.850 -7.132 1.00 96.56 137 ASN A C 1
ATOM 1165 O O . ASN A 1 137 ? 4.147 14.698 -8.347 1.00 96.56 137 ASN A O 1
ATOM 1169 N N . GLN A 1 138 ? 2.933 15.389 -6.585 1.00 96.69 138 GLN A N 1
ATOM 1170 C CA . GLN A 1 138 ? 1.792 15.918 -7.340 1.00 96.69 138 GLN A CA 1
ATOM 1171 C C . GLN A 1 138 ? 1.142 14.900 -8.296 1.00 96.69 138 GLN A C 1
ATOM 1173 O O . GLN A 1 138 ? 0.524 15.275 -9.291 1.00 96.69 138 GLN A O 1
ATOM 1178 N N . TRP A 1 139 ? 1.253 13.596 -8.017 1.00 96.75 139 TRP A N 1
ATOM 1179 C CA . TRP A 1 139 ? 0.571 12.573 -8.821 1.00 96.75 139 TRP A CA 1
ATOM 1180 C C . TRP A 1 139 ? -0.924 12.515 -8.506 1.00 96.75 139 TRP A C 1
ATOM 1182 O O . TRP A 1 139 ? -1.718 12.177 -9.380 1.00 96.75 139 TRP A O 1
ATOM 1192 N N . PHE A 1 140 ? -1.288 12.825 -7.261 1.00 97.12 140 PHE A N 1
ATOM 1193 C CA . PHE A 1 140 ? -2.652 13.053 -6.801 1.00 97.12 140 PHE A CA 1
ATOM 1194 C C . PHE A 1 140 ? -2.612 13.782 -5.452 1.00 97.12 140 PHE A C 1
ATOM 1196 O O . PHE A 1 140 ? -1.688 13.563 -4.674 1.00 97.12 140 PHE A O 1
ATOM 1203 N N . ASN A 1 141 ? -3.604 14.622 -5.155 1.00 94.88 141 ASN A N 1
ATOM 1204 C CA . ASN A 1 141 ? -3.680 15.334 -3.880 1.00 94.88 141 ASN A CA 1
ATOM 1205 C C . ASN A 1 141 ? -4.676 14.643 -2.942 1.00 94.88 141 ASN A C 1
ATOM 1207 O O . ASN A 1 141 ? -5.885 14.848 -3.058 1.00 94.88 141 ASN A O 1
ATOM 1211 N N . PHE A 1 142 ? -4.175 13.815 -2.026 1.00 93.56 142 PHE A N 1
ATOM 1212 C CA . PHE A 1 142 ? -5.031 13.168 -1.034 1.00 93.56 142 PHE A CA 1
ATOM 1213 C C . PHE A 1 142 ? -5.490 14.155 0.048 1.00 93.56 142 PHE A C 1
ATOM 1215 O O . PHE A 1 142 ? -4.761 15.094 0.376 1.00 93.56 142 PHE A O 1
ATOM 1222 N N . PRO A 1 143 ? -6.659 13.923 0.673 1.00 89.19 143 PRO A N 1
ATOM 1223 C CA . PRO A 1 143 ? -7.045 14.667 1.862 1.00 89.19 143 PRO A CA 1
ATOM 1224 C C . PRO A 1 143 ? -5.966 14.582 2.950 1.00 89.19 143 PRO A C 1
ATOM 1226 O O . PRO A 1 143 ? -5.357 13.533 3.170 1.00 89.19 143 PRO A O 1
ATOM 1229 N N . GLY A 1 144 ? -5.751 15.678 3.675 1.00 83.56 144 GLY A N 1
ATOM 1230 C CA . GLY A 1 144 ? -4.851 15.671 4.825 1.00 83.56 144 GLY A CA 1
ATOM 1231 C C . GLY A 1 144 ? -5.317 14.689 5.910 1.00 83.56 144 GLY A C 1
ATOM 1232 O O . GLY A 1 144 ? -6.512 14.487 6.121 1.00 83.56 144 GLY A O 1
ATOM 1233 N N . HIS A 1 145 ? -4.366 14.113 6.650 1.00 85.94 145 HIS A N 1
ATOM 1234 C CA . HIS A 1 145 ? -4.630 13.319 7.861 1.00 85.94 145 HIS A CA 1
ATOM 1235 C C . HIS A 1 145 ? -5.467 12.035 7.667 1.00 85.94 145 HIS A C 1
ATOM 1237 O O . HIS A 1 145 ? -6.235 11.664 8.562 1.00 85.94 145 HIS A O 1
ATOM 1243 N N . LEU A 1 146 ? -5.285 11.324 6.545 1.00 94.06 146 LEU A N 1
ATOM 1244 C CA . LEU A 1 146 ? -5.887 9.998 6.314 1.00 94.06 146 LEU A CA 1
ATOM 1245 C C . LEU A 1 146 ? -5.501 8.968 7.386 1.00 94.06 146 LEU A C 1
ATOM 1247 O O . LEU A 1 146 ? -6.332 8.157 7.783 1.00 94.06 146 LEU A O 1
ATOM 1251 N N . ILE A 1 147 ? -4.249 9.012 7.854 1.00 94.25 147 ILE A N 1
ATOM 1252 C CA . ILE A 1 147 ? -3.712 8.137 8.904 1.00 94.25 147 ILE A CA 1
ATOM 1253 C C . ILE A 1 147 ? -3.128 9.008 10.014 1.00 94.25 147 ILE A C 1
ATOM 1255 O O . ILE A 1 147 ? -2.193 9.788 9.795 1.00 94.25 147 ILE A O 1
ATOM 1259 N N . ARG A 1 148 ? -3.667 8.854 11.218 1.00 92.81 148 ARG A N 1
ATOM 1260 C CA . ARG A 1 148 ? -3.302 9.612 12.413 1.00 92.81 148 ARG A CA 1
ATOM 1261 C C . ARG A 1 148 ? -2.532 8.745 13.407 1.00 92.81 148 ARG A C 1
ATOM 1263 O O . ARG A 1 148 ? -2.418 7.530 13.253 1.00 92.81 148 ARG A O 1
AT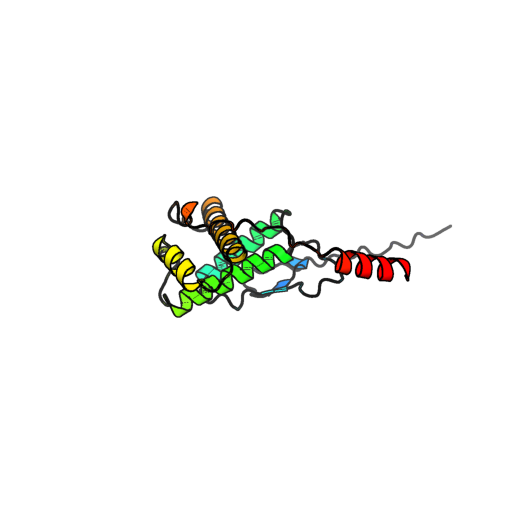OM 1270 N N . ALA A 1 149 ? -1.948 9.378 14.421 1.00 90.00 149 ALA A N 1
ATOM 1271 C CA . ALA A 1 149 ? -1.115 8.683 15.401 1.00 90.00 149 ALA A CA 1
ATOM 1272 C C . ALA A 1 149 ? -1.927 7.674 16.234 1.00 90.00 149 ALA A C 1
ATOM 1274 O O . ALA A 1 149 ? -1.429 6.597 16.564 1.00 90.00 149 ALA A O 1
ATOM 1275 N N . GLU A 1 150 ? -3.185 7.999 16.521 1.00 90.44 150 GLU A N 1
ATOM 1276 C CA . GLU A 1 150 ? -4.133 7.165 17.259 1.00 90.44 150 GLU A CA 1
ATOM 1277 C C . GLU A 1 150 ? -4.541 5.881 16.521 1.00 90.44 150 GLU A C 1
ATOM 1279 O O . GLU A 1 150 ? -4.934 4.911 17.168 1.00 90.44 150 GLU A O 1
ATOM 1284 N N . ASP A 1 151 ? -4.395 5.832 15.193 1.00 91.12 151 ASP A N 1
ATOM 1285 C CA . ASP A 1 151 ? -4.770 4.662 14.390 1.00 91.12 151 ASP A CA 1
ATOM 1286 C C . ASP A 1 151 ? -3.756 3.509 14.546 1.00 91.12 151 ASP A C 1
ATOM 1288 O O . ASP A 1 151 ? -4.048 2.340 14.261 1.00 91.12 151 ASP A O 1
ATOM 1292 N N . TYR A 1 152 ? -2.541 3.814 15.018 1.00 91.06 152 TYR A N 1
ATOM 1293 C CA . TYR A 1 152 ? -1.503 2.814 15.223 1.00 91.06 152 TYR A CA 1
ATOM 1294 C C . TYR A 1 152 ? -1.790 1.957 16.462 1.00 91.06 152 TYR A C 1
ATOM 1296 O O . TYR A 1 152 ? -2.064 2.479 17.543 1.00 91.06 152 TYR A O 1
ATOM 1304 N N . PRO A 1 153 ? -1.624 0.624 16.372 1.00 86.12 153 PRO A N 1
ATOM 1305 C CA . PRO A 1 153 ? -1.835 -0.240 17.521 1.00 86.12 153 PRO A CA 1
ATOM 1306 C C . PRO A 1 153 ? -0.837 0.083 18.637 1.00 86.12 153 PRO A C 1
ATOM 1308 O O . PRO A 1 153 ? 0.365 0.294 18.395 1.00 86.12 153 PRO A O 1
ATOM 1311 N N . LYS A 1 154 ? -1.345 0.056 19.875 1.00 80.75 154 LYS A N 1
ATOM 1312 C CA . LYS A 1 154 ? -0.529 0.135 21.089 1.00 80.75 154 LYS A CA 1
ATOM 1313 C C . LYS A 1 154 ? 0.505 -0.989 21.063 1.00 80.75 154 LYS A C 1
ATOM 1315 O O . LYS A 1 154 ? 0.195 -2.122 20.698 1.00 80.75 154 LYS A O 1
ATOM 1320 N N . GLN A 1 155 ? 1.747 -0.668 21.411 1.00 68.00 155 GLN A N 1
ATOM 1321 C CA . GLN A 1 155 ? 2.806 -1.669 21.470 1.00 68.00 155 GLN A CA 1
ATOM 1322 C C . GLN A 1 155 ? 2.600 -2.532 22.721 1.00 68.00 155 GLN A C 1
ATOM 1324 O O . GLN A 1 155 ? 2.651 -1.989 23.827 1.00 68.00 155 GLN A O 1
ATOM 1329 N N . PRO A 1 156 ? 2.368 -3.850 22.592 1.00 65.38 156 PRO A N 1
ATOM 1330 C CA . PRO A 1 156 ? 2.404 -4.718 23.756 1.00 65.38 156 PRO A CA 1
ATOM 1331 C C . PRO A 1 156 ? 3.839 -4.736 24.292 1.00 65.38 156 PRO A C 1
ATOM 1333 O O . PRO A 1 156 ? 4.781 -4.976 23.533 1.00 65.38 156 PRO A O 1
ATOM 1336 N N . LYS A 1 157 ? 4.017 -4.476 25.593 1.00 67.81 157 LYS A N 1
ATOM 1337 C CA . LYS A 1 157 ? 5.312 -4.658 26.258 1.00 67.81 157 LYS A CA 1
ATOM 1338 C C . LYS A 1 157 ? 5.665 -6.144 26.173 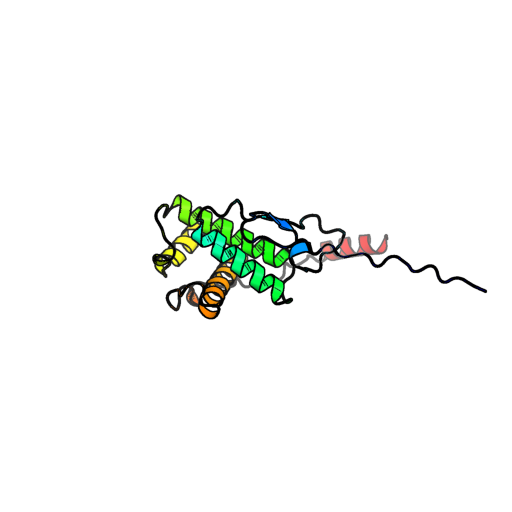1.00 67.81 157 LYS A C 1
ATOM 1340 O O . LYS A 1 157 ? 5.025 -6.967 26.819 1.00 67.81 157 LYS A O 1
ATOM 1345 N N . ARG A 1 158 ? 6.638 -6.504 25.332 1.00 67.44 158 ARG A N 1
ATOM 1346 C CA . ARG A 1 158 ? 7.151 -7.875 25.275 1.00 67.44 158 ARG A CA 1
ATOM 1347 C C . ARG A 1 158 ? 8.070 -8.074 26.471 1.00 67.44 158 ARG A C 1
ATOM 1349 O O . ARG A 1 158 ? 9.114 -7.435 26.541 1.00 67.44 158 ARG A O 1
ATOM 1356 N N . LEU A 1 159 ? 7.673 -8.937 27.398 1.00 74.62 159 LEU A N 1
ATOM 1357 C CA . LEU A 1 159 ? 8.597 -9.436 28.409 1.00 74.62 159 LEU A CA 1
ATOM 1358 C C . LEU A 1 159 ? 9.617 -10.361 27.719 1.00 74.62 159 LEU A C 1
ATOM 1360 O O . LEU A 1 159 ? 9.227 -11.100 26.805 1.00 74.62 159 LEU A O 1
ATOM 1364 N N . PRO A 1 160 ? 10.904 -10.323 28.105 1.00 77.62 160 PRO A N 1
ATOM 1365 C CA . PRO A 1 160 ? 11.868 -11.332 27.686 1.00 77.62 160 PRO A CA 1
ATOM 1366 C C . PRO A 1 160 ? 11.314 -12.728 27.980 1.00 77.62 160 PRO A C 1
ATOM 1368 O O . PRO A 1 160 ? 10.719 -12.954 29.035 1.00 77.62 160 PRO A O 1
ATOM 1371 N N . ARG A 1 161 ? 11.481 -13.669 27.047 1.00 78.38 161 ARG A N 1
ATOM 1372 C CA . ARG A 1 161 ? 11.176 -15.070 27.346 1.00 78.38 161 ARG A CA 1
ATOM 1373 C C . ARG A 1 161 ? 12.259 -15.569 28.296 1.00 78.38 161 ARG A C 1
ATOM 1375 O O . ARG A 1 161 ? 13.421 -15.602 27.905 1.00 78.38 161 ARG A O 1
ATOM 1382 N N . TYR A 1 162 ? 11.873 -15.901 29.525 1.00 82.25 162 TYR A N 1
ATOM 1383 C CA . TYR A 1 162 ? 12.761 -16.560 30.476 1.00 82.25 162 TYR A CA 1
ATOM 1384 C C . TYR A 1 162 ? 13.207 -17.895 29.877 1.00 82.25 162 TYR A C 1
ATOM 1386 O O . TYR A 1 162 ? 12.365 -18.677 29.430 1.00 82.25 162 TYR A O 1
ATOM 1394 N N . ILE A 1 163 ? 14.518 -18.116 29.823 1.00 80.31 163 ILE A N 1
ATOM 1395 C CA . ILE A 1 163 ? 15.095 -19.412 29.483 1.00 80.31 163 ILE A CA 1
ATOM 1396 C C . ILE A 1 163 ? 15.420 -20.074 30.823 1.00 80.31 163 ILE A C 1
ATOM 1398 O O . ILE A 1 163 ? 16.237 -19.523 31.559 1.00 80.31 163 ILE A O 1
ATOM 1402 N N . PRO A 1 164 ? 14.767 -21.195 31.166 1.00 88.44 164 PRO A N 1
ATOM 1403 C CA . PRO A 1 164 ? 15.110 -21.965 32.352 1.00 88.44 164 PRO A CA 1
ATOM 1404 C C . PRO A 1 164 ? 16.584 -22.389 32.365 1.00 88.44 164 PRO A C 1
ATOM 1406 O O . PRO A 1 164 ? 17.182 -22.647 31.317 1.00 88.44 164 PRO A O 1
ATOM 1409 N N . GLU A 1 165 ? 17.172 -22.448 33.559 1.00 83.06 165 GLU A N 1
ATOM 1410 C CA . GLU A 1 165 ? 18.603 -22.714 33.753 1.00 83.06 165 GLU A CA 1
ATOM 1411 C C . GLU A 1 165 ? 19.033 -24.080 33.182 1.00 83.06 165 GLU A C 1
ATOM 1413 O O . GLU A 1 165 ? 20.113 -24.218 32.613 1.00 83.06 165 GLU A O 1
ATOM 1418 N N . ASP A 1 166 ? 18.161 -25.084 33.270 1.00 84.88 166 ASP A N 1
ATOM 1419 C CA . ASP A 1 166 ? 18.350 -26.428 32.717 1.00 84.88 166 ASP A CA 1
ATOM 1420 C C . ASP A 1 166 ? 18.415 -26.421 31.181 1.00 84.88 166 ASP A C 1
ATOM 1422 O O . ASP A 1 166 ? 19.267 -27.089 30.591 1.00 84.88 166 ASP A O 1
ATOM 1426 N N . VAL A 1 167 ? 17.593 -25.597 30.522 1.00 84.00 167 VAL A N 1
ATOM 1427 C CA . VAL A 1 167 ? 17.635 -25.402 29.062 1.00 84.00 167 VAL A CA 1
ATOM 1428 C C . VAL A 1 167 ? 18.931 -24.698 28.645 1.00 84.00 167 VAL A C 1
ATOM 1430 O O . VAL A 1 167 ? 19.536 -25.070 27.639 1.00 84.00 167 VAL A O 1
ATOM 1433 N N . MET A 1 168 ? 19.401 -23.719 29.427 1.00 84.31 168 MET A N 1
ATOM 1434 C CA . MET A 1 168 ? 20.703 -23.070 29.203 1.00 84.31 168 MET A CA 1
ATOM 1435 C C . MET A 1 168 ? 21.869 -24.058 29.337 1.00 84.31 168 MET A C 1
ATOM 1437 O O . MET A 1 168 ? 22.798 -24.032 28.528 1.00 84.31 168 MET A O 1
ATOM 1441 N N . GLN A 1 169 ? 21.820 -24.953 30.327 1.00 82.62 169 GLN A N 1
ATOM 1442 C CA . GLN A 1 169 ? 22.844 -25.980 30.528 1.00 82.62 169 GLN A CA 1
ATOM 1443 C C . GLN A 1 169 ? 22.885 -26.988 29.376 1.00 82.62 169 GLN A C 1
ATOM 1445 O O . GLN A 1 169 ? 23.970 -27.275 28.870 1.00 82.62 169 GLN A O 1
ATOM 1450 N N . GLN A 1 170 ? 21.726 -27.468 28.911 1.00 84.06 170 GLN A N 1
ATOM 1451 C CA . GLN A 1 170 ? 21.644 -28.350 27.741 1.00 84.06 170 GLN A CA 1
ATOM 1452 C C . GLN A 1 170 ? 22.214 -27.677 26.487 1.00 84.06 170 GLN A C 1
ATOM 1454 O O . GLN A 1 170 ? 22.998 -28.285 25.759 1.00 84.06 170 GLN A O 1
ATOM 1459 N N . LEU A 1 171 ? 21.884 -26.401 26.257 1.00 83.06 171 LEU A N 1
ATOM 1460 C CA . LEU A 1 171 ? 22.409 -25.645 25.120 1.00 83.06 171 LEU A CA 1
ATOM 1461 C C . LEU A 1 171 ? 23.947 -25.579 25.151 1.00 83.06 171 LEU A C 1
ATOM 1463 O O . LEU A 1 171 ? 24.599 -25.856 24.147 1.00 83.06 171 LEU A O 1
ATOM 1467 N N . ASN A 1 172 ? 24.528 -25.277 26.315 1.00 80.81 172 ASN A N 1
ATOM 1468 C CA . ASN A 1 172 ? 25.980 -25.185 26.494 1.00 80.81 172 ASN A CA 1
ATOM 1469 C C . ASN A 1 172 ? 26.694 -26.534 26.319 1.00 80.81 172 ASN A C 1
ATOM 1471 O O . ASN A 1 172 ? 27.795 -26.579 25.772 1.00 80.81 172 ASN A O 1
ATOM 1475 N N . GLN A 1 173 ? 26.079 -27.640 26.743 1.00 79.44 173 GLN A N 1
ATOM 1476 C CA . GLN A 1 173 ? 26.645 -28.982 26.565 1.00 79.44 173 GLN A CA 1
ATOM 1477 C C . GLN A 1 173 ? 26.748 -29.377 25.086 1.00 79.44 173 GLN A C 1
ATOM 1479 O O . GLN A 1 173 ? 27.743 -29.974 24.685 1.00 79.44 173 GLN A O 1
ATOM 1484 N N . HIS A 1 174 ? 25.764 -29.003 24.266 1.00 73.25 174 HIS A N 1
ATOM 1485 C CA . HIS A 1 174 ? 25.773 -29.291 22.830 1.00 73.25 174 HIS A CA 1
ATOM 1486 C C . HIS A 1 174 ? 26.624 -28.314 22.004 1.00 73.25 174 HIS A C 1
ATOM 1488 O O . HIS A 1 174 ? 27.053 -28.670 20.910 1.00 73.25 174 HIS A O 1
ATOM 1494 N N . LEU A 1 175 ? 26.907 -27.111 22.516 1.00 68.69 175 LEU A N 1
ATOM 1495 C CA . LEU A 1 175 ? 27.804 -26.145 21.867 1.00 68.69 175 LEU A CA 1
ATOM 1496 C C . LEU A 1 175 ? 29.288 -26.526 21.990 1.00 68.69 175 LEU A C 1
ATOM 1498 O O . LEU A 1 175 ? 30.057 -26.227 21.085 1.00 68.69 175 LEU A O 1
ATOM 1502 N N . ASN A 1 176 ? 29.680 -27.214 23.066 1.00 59.38 176 ASN A N 1
ATOM 1503 C CA . ASN A 1 176 ? 31.060 -27.671 23.294 1.00 59.38 176 ASN A CA 1
ATOM 1504 C C . ASN A 1 176 ? 31.414 -28.984 22.563 1.00 59.38 176 ASN A C 1
ATOM 1506 O O . ASN A 1 176 ? 32.519 -29.496 22.731 1.00 59.38 176 ASN A O 1
ATOM 1510 N N . ALA A 1 177 ? 30.473 -29.554 21.806 1.00 58.06 177 ALA A N 1
ATOM 1511 C CA . ALA A 1 177 ? 30.631 -30.813 21.073 1.00 58.06 177 ALA A CA 1
ATOM 1512 C C . ALA A 1 177 ? 30.787 -30.624 19.544 1.00 58.06 177 ALA A C 1
ATOM 1514 O O . ALA A 1 177 ? 30.729 -31.609 18.806 1.00 58.06 177 ALA A O 1
ATOM 1515 N N . LEU A 1 178 ? 30.959 -29.378 19.082 1.00 49.25 178 LEU A N 1
ATOM 1516 C CA . LEU A 1 178 ? 31.288 -28.982 17.702 1.00 49.25 178 LEU A CA 1
ATOM 1517 C C . LEU A 1 178 ? 32.763 -28.582 17.603 1.00 49.25 178 LEU A C 1
ATOM 1519 O O . LEU A 1 178 ? 33.363 -28.877 16.547 1.00 49.25 178 LEU A O 1
#

Radius of gyration: 22.57 Å; Cα contacts (8 Å, |Δi|>4): 138; chains: 1; bounding box: 73×47×59 Å

Nearest PDB structures (foldseek):
  2a3v-assembly1_A  TM=6.269E-01  e=1.180E-01  Vibrio cholerae O1 biovar El Tor str. N16961
  2a3v-assembly1_C  TM=5.826E-01  e=3.441E-01  Vibrio cholerae O1 biovar El Tor str. N16961

Secondary structure (DSSP, 8-state):
---------------PPPTT-SEEETTTTT----TT-S--EEE-TT---HHHHHHHHHHHHHHHHTS---HHHHHHHHHHHHHHHHHHHHH-TT--GGG--HHHHHHHHHHTTTS-HHHHHHHHHHHHHHHHHHHHTTS--PPTTSS-GGGSPPPP--------HHHHHHHHHHHTT-

Sequence (178 aa):
MFTFGSQPYNYVHHNFLDISDDVWDADQLGLRVNQHQKRRKLVFLYIQQDWLKILVKKFIMFEAKSGSKQLQTLHHYISTFNSFSRFIHEDYPQINLADINRELIINYLSYSYKIGPSQKRMRLGILKLFFEIVTINQWFNFPGHLIRAEDYPKQPKRLPRYIPEDVMQQLNQHLNAL

Solvent-accessible surface area (backbone atoms only — not comparable to full-atom values): 11118 Å² total; per-residue (Å²): 139,83,82,81,78,78,75,79,80,79,77,75,78,78,53,78,74,60,86,85,56,48,65,44,50,37,70,55,54,71,51,89,71,62,94,83,54,86,81,48,67,52,71,48,76,66,36,73,47,66,73,55,38,55,51,50,51,54,48,53,51,50,47,42,68,66,68,79,57,54,69,70,56,53,50,54,46,49,55,39,46,32,54,51,31,46,50,38,53,74,78,40,72,84,67,51,85,86,67,62,44,48,65,59,47,55,50,51,55,58,74,48,62,90,50,56,56,68,59,48,38,51,44,50,52,48,53,46,51,47,53,51,52,36,34,76,69,66,76,45,82,65,66,82,75,52,72,55,79,84,76,47,59,78,79,76,84,78,73,81,81,83,74,54,70,69,61,54,50,54,52,53,60,61,62,76,74,115

pLDDT: mean 84.87, std 16.82, range [33.69, 98.31]